Protein AF-0000000072292679 (afdb_homodimer)

Organism: Botryotinia fuckeliana (strain B05.10) (NCBI:txid332648)

Sequence (326 aa):
MFIDWVIYIAPICIMIVMFLGGWEASQLYGHSKQLRQMRARVLNEILETPPEERLNRMLDLCFFVVADKKDTLEILEVEVLPEVYAHLEMRLRQIELEGRRFENILTVDSQMGYEEQVKRVWKLIEEFRKRERGERELEKETSKDISESRKEGAENSDLEKGIMFIDWVIYIAPICIMIVMFLGGWEASQLYGHSKQLRQMRARVLNEILETPPEERLNRMLDLCFFVVADKKDTLEILEVEVLPEVYAHLEMRLRQIELEGRRFENILTVDSQMGYEEQVKRVWKLIEEFRKRERGERELEKETSKDISESRKEGAENSDLEKGI

Solvent-accessible surface area (backbone atoms only — not comparable to full-atom values): 17467 Å² total; per-residue (Å²): 109,70,63,57,48,47,63,57,46,46,56,52,50,48,30,48,49,26,14,50,45,21,22,51,50,32,50,66,57,52,44,49,55,52,42,51,37,42,50,25,44,54,52,31,59,34,56,71,36,59,78,90,45,23,65,59,48,52,50,57,57,44,52,61,32,58,38,42,55,67,77,36,36,65,52,42,50,76,85,43,44,63,61,43,45,54,50,49,52,54,48,49,56,51,25,67,73,70,70,58,75,87,78,68,84,80,67,66,82,66,95,61,56,67,72,59,28,51,52,48,38,50,50,50,47,52,52,49,50,52,50,51,52,49,51,49,50,48,49,50,51,50,51,49,50,50,52,50,48,50,52,50,49,52,55,50,52,56,53,56,68,74,100,109,70,64,58,48,48,62,59,46,47,57,52,50,48,30,49,49,26,16,50,46,21,23,50,50,31,51,66,56,53,43,49,56,51,43,52,38,42,49,27,45,54,52,32,61,34,56,72,36,57,78,91,45,24,65,59,48,50,49,54,56,43,52,60,32,58,40,43,55,68,79,37,36,64,53,42,51,75,87,42,44,63,61,43,44,54,50,48,52,55,48,49,56,52,26,66,73,70,69,58,74,88,80,67,84,80,68,66,82,66,94,59,56,68,71,57,27,51,52,46,40,50,50,49,46,50,52,50,49,51,50,50,51,49,50,50,49,48,48,50,50,48,52,48,50,50,54,51,47,50,51,50,49,52,55,50,51,54,54,52,69,74,98

Radius of gyration: 30.97 Å; Cα contacts (8 Å, |Δi|>4): 224; chains: 2; bounding box: 103×50×117 Å

Nearest PDB structures (foldseek):
  7zic-assembly2_B  TM=3.703E-01  e=7.836E+00  Mycobacterium tuberculosis H37Rv
  7r1i-assembly2_B  TM=2.956E-01  e=9.378E+00  Mycobacterium tuberculosis H37Rv

pLDDT: mean 83.84, std 11.77, range [42.97, 97.62]

Foldseek 3Di:
DVVVCCVVVVVVVVVVVVVVVVVVVCCVPVVVVVVVVLVVVLVCQLVVDPPVCSVLLNLLQCLQQQLADPVSVPVDDPVCVVVSLVSVVVVVVVCVVVVHARDDPSPDDGPDDRVSSSVSSVVVSVVVVVVVVVVVVVVVVVVVVVVVVVVVVVVVVVVVVVD/DVVVCCVVVVVVVVVVVVVVVVVVVCCVPVVVVVVVVLVVVLVCQLVVDDPVCSVLLNLLQCLQQQLADPVSVPVDDPVCVVVSLVSVVVVVVVCVVVVHARDDPSPDDGPDDRVSSSVSSVVVSVVVVVVVVVVVVVVVVVVVVVVVVVVVVVVVVVVVVVD

Structure (mmCIF, N/CA/C/O backbone):
data_AF-0000000072292679-model_v1
#
loop_
_entity.id
_entity.type
_entity.pdbx_description
1 polymer 'Uncharacterized protein'
#
loop_
_atom_site.group_PDB
_atom_site.id
_atom_site.type_symbol
_atom_site.label_atom_id
_atom_site.label_alt_id
_atom_site.label_comp_id
_atom_site.label_asym_id
_atom_site.label_entity_id
_atom_site.label_seq_id
_atom_site.pdbx_PDB_ins_code
_atom_site.Cartn_x
_atom_site.Cartn_y
_atom_site.Cartn_z
_atom_site.occupancy
_atom_site.B_iso_or_equiv
_atom_site.auth_seq_id
_atom_site.auth_comp_id
_atom_site.auth_asym_id
_atom_site.auth_atom_id
_atom_site.pdbx_PDB_model_num
ATOM 1 N N . MET A 1 1 ? -57.062 -6.766 -0.547 1 51.03 1 MET A N 1
ATOM 2 C CA . MET A 1 1 ? -55.969 -7.66 -0.893 1 51.03 1 MET A CA 1
ATOM 3 C C . MET A 1 1 ? -54.719 -6.867 -1.223 1 51.03 1 MET A C 1
ATOM 5 O O . MET A 1 1 ? -53.625 -7.168 -0.711 1 51.03 1 MET A O 1
ATOM 9 N N . PHE A 1 2 ? -54.875 -5.984 -2.117 1 59.81 2 PHE A N 1
ATOM 10 C CA . PHE A 1 2 ? -53.75 -5.156 -2.547 1 59.81 2 PHE A CA 1
ATOM 11 C C . PHE A 1 2 ? -53.25 -4.285 -1.4 1 59.81 2 PHE A C 1
ATOM 13 O O . PHE A 1 2 ? -52.031 -4.113 -1.22 1 59.81 2 PHE A O 1
ATOM 20 N N . ILE A 1 3 ? -54.125 -3.842 -0.661 1 67.12 3 ILE A N 1
ATOM 21 C CA . ILE A 1 3 ? -53.781 -2.947 0.439 1 67.12 3 ILE A CA 1
ATOM 22 C C . ILE A 1 3 ? -53 -3.711 1.497 1 67.12 3 ILE A C 1
ATOM 24 O O . ILE A 1 3 ? -52.031 -3.176 2.078 1 67.12 3 ILE A O 1
ATOM 28 N N . ASP A 1 4 ? -53.375 -4.887 1.733 1 62.62 4 ASP A N 1
ATOM 29 C CA . ASP A 1 4 ? -52.656 -5.699 2.709 1 62.62 4 ASP A CA 1
ATOM 30 C C . ASP A 1 4 ? -51.219 -5.969 2.25 1 62.62 4 ASP A C 1
ATOM 32 O O . ASP A 1 4 ? -50.281 -5.949 3.059 1 62.62 4 ASP A O 1
ATOM 36 N N . TRP A 1 5 ? -51.156 -6.164 0.952 1 59.81 5 TRP A N 1
ATOM 37 C CA . TRP A 1 5 ? -49.812 -6.402 0.448 1 59.81 5 TRP A CA 1
ATOM 38 C C . TRP A 1 5 ? -48.938 -5.172 0.638 1 59.81 5 TRP A C 1
ATOM 40 O O . TRP A 1 5 ? -47.75 -5.285 1.019 1 59.81 5 TRP A O 1
ATOM 50 N N . VAL A 1 6 ? -49.531 -4.023 0.425 1 63.44 6 VAL A N 1
ATOM 51 C CA . VAL A 1 6 ? -48.781 -2.775 0.537 1 63.44 6 VAL A CA 1
ATOM 52 C C . VAL A 1 6 ? -48.375 -2.551 1.988 1 63.44 6 VAL A C 1
ATOM 54 O O . VAL A 1 6 ? -47.25 -2.082 2.256 1 63.44 6 VAL A O 1
ATOM 57 N N . ILE A 1 7 ? -49.156 -2.99 2.922 1 66.38 7 ILE A N 1
ATOM 58 C CA . ILE A 1 7 ? -48.906 -2.775 4.34 1 66.38 7 ILE A CA 1
ATOM 59 C C . ILE A 1 7 ? -47.719 -3.637 4.777 1 66.38 7 ILE A C 1
ATOM 61 O O . ILE A 1 7 ? -46.906 -3.205 5.586 1 66.38 7 ILE A O 1
ATOM 65 N N . TYR A 1 8 ? -47.719 -4.844 4.188 1 64.38 8 TYR A N 1
ATOM 66 C CA . TYR A 1 8 ? -46.625 -5.727 4.566 1 64.38 8 TYR A CA 1
ATOM 67 C C . TYR A 1 8 ? -45.344 -5.406 3.775 1 64.38 8 TYR A C 1
ATOM 69 O O . TYR A 1 8 ? -44.25 -5.461 4.312 1 64.38 8 TYR A O 1
ATOM 77 N N . ILE A 1 9 ? -45.562 -5.016 2.496 1 71 9 ILE A N 1
ATOM 78 C CA . ILE A 1 9 ? -44.406 -4.863 1.604 1 71 9 ILE A CA 1
ATOM 79 C C . ILE A 1 9 ? -43.75 -3.521 1.856 1 71 9 ILE A C 1
ATOM 81 O O . ILE A 1 9 ? -42.531 -3.406 1.751 1 71 9 ILE A O 1
ATOM 85 N N . ALA A 1 10 ? -44.562 -2.586 2.293 1 73.12 10 ALA A N 1
ATOM 86 C CA . ALA A 1 10 ? -44 -1.238 2.455 1 73.12 10 ALA A CA 1
ATOM 87 C C . ALA A 1 10 ? -42.969 -1.195 3.566 1 73.12 10 ALA A C 1
ATOM 89 O O . ALA A 1 10 ? -41.875 -0.679 3.371 1 73.12 10 ALA A O 1
ATOM 90 N N . PRO A 1 11 ? -43.312 -1.798 4.723 1 75.88 11 PRO A N 1
ATOM 91 C CA . PRO A 1 11 ? -42.281 -1.764 5.77 1 75.88 11 PRO A CA 1
ATOM 92 C C . PRO A 1 11 ? -41.031 -2.545 5.387 1 75.88 11 PRO A C 1
ATOM 94 O O . PRO A 1 11 ? -39.906 -2.131 5.719 1 75.88 11 PRO A O 1
ATOM 97 N N . ILE A 1 12 ? -41.219 -3.67 4.691 1 74.94 12 ILE A N 1
ATOM 98 C CA . ILE A 1 12 ? -40.094 -4.473 4.277 1 74.94 12 ILE A CA 1
ATOM 99 C C . ILE A 1 12 ? -39.219 -3.68 3.283 1 74.94 12 ILE A C 1
ATOM 101 O O . ILE A 1 12 ? -38 -3.693 3.363 1 74.94 12 ILE A O 1
ATOM 105 N N . CYS A 1 13 ? -39.906 -2.963 2.332 1 75.75 13 CYS A N 1
ATOM 106 C CA . CYS A 1 13 ? -39.188 -2.143 1.358 1 75.75 13 CYS A CA 1
ATOM 107 C C . CYS A 1 13 ? -38.438 -1.023 2.049 1 75.75 13 CYS A C 1
ATOM 109 O O . CYS A 1 13 ? -37.281 -0.739 1.689 1 75.75 13 CYS A O 1
ATOM 111 N N . ILE A 1 14 ? -39.031 -0.444 3.035 1 77.75 14 ILE A N 1
ATOM 112 C CA . ILE A 1 14 ? -38.375 0.626 3.768 1 77.75 14 ILE A CA 1
ATOM 113 C C . ILE A 1 14 ? -37.156 0.063 4.52 1 77.75 14 ILE A C 1
ATOM 115 O O . ILE A 1 14 ? -36.094 0.688 4.559 1 77.75 14 ILE A O 1
ATOM 119 N N . MET A 1 15 ? -37.406 -1.161 5.094 1 78.62 15 MET A N 1
ATOM 120 C CA . MET A 1 15 ? -36.281 -1.799 5.805 1 78.62 15 MET A CA 1
ATOM 121 C C . MET A 1 15 ? -35.125 -2.098 4.855 1 78.62 15 MET A C 1
ATOM 123 O O . MET A 1 15 ? -33.969 -1.88 5.199 1 78.62 15 MET A O 1
ATOM 127 N N . ILE A 1 16 ? -35.469 -2.5 3.701 1 80.31 16 ILE A N 1
ATOM 128 C CA . ILE A 1 16 ? -34.438 -2.824 2.715 1 80.31 16 ILE A CA 1
ATOM 129 C C . ILE A 1 16 ? -33.719 -1.547 2.262 1 80.31 16 ILE A C 1
ATOM 131 O O . ILE A 1 16 ? -32.5 -1.51 2.154 1 80.31 16 ILE A O 1
ATOM 135 N N . VAL A 1 17 ? -34.531 -0.509 2.072 1 77.75 17 VAL A N 1
ATOM 136 C CA . VAL A 1 17 ? -33.969 0.772 1.654 1 77.75 17 VAL A CA 1
ATOM 137 C C . VAL A 1 17 ? -33.031 1.312 2.74 1 77.75 17 VAL A C 1
ATOM 139 O O . VAL A 1 17 ? -31.953 1.827 2.443 1 77.75 17 VAL A O 1
ATOM 142 N N . MET A 1 18 ? -33.469 1.181 3.953 1 81.88 18 MET A N 1
ATOM 143 C CA . MET A 1 18 ? -32.625 1.666 5.051 1 81.88 18 MET A CA 1
ATOM 144 C C . MET A 1 18 ? -31.375 0.828 5.184 1 81.88 18 MET A C 1
ATOM 146 O O . MET A 1 18 ? -30.281 1.364 5.434 1 81.88 18 MET A O 1
ATOM 150 N N . PHE A 1 19 ? -31.5 -0.458 5.039 1 80 19 PHE A N 1
ATOM 151 C CA . PHE A 1 19 ? -30.344 -1.334 5.078 1 80 19 PHE A CA 1
ATOM 152 C C . PHE A 1 19 ? -29.359 -0.978 3.967 1 80 19 PHE A C 1
ATOM 154 O O . PHE A 1 19 ? -28.156 -0.83 4.215 1 80 19 PHE A O 1
ATOM 161 N N . LEU A 1 20 ? -29.922 -0.815 2.805 1 80.38 20 LEU A N 1
ATOM 162 C CA . LEU A 1 20 ? -29.078 -0.468 1.661 1 80.38 20 LEU A CA 1
ATOM 163 C C . LEU A 1 20 ? -28.5 0.938 1.812 1 80.38 20 LEU A C 1
ATOM 165 O O . LEU A 1 20 ? -27.375 1.204 1.391 1 80.38 20 LEU A O 1
ATOM 169 N N . GLY A 1 21 ? -29.266 1.755 2.346 1 76.94 21 GLY A N 1
ATOM 170 C CA . GLY A 1 21 ? -28.781 3.086 2.648 1 76.94 21 GLY A CA 1
ATOM 171 C C . GLY A 1 21 ? -27.594 3.08 3.602 1 76.94 21 GLY A C 1
ATOM 172 O O . GLY A 1 21 ? -26.609 3.779 3.377 1 76.94 21 GLY A O 1
ATOM 173 N N . GLY A 1 22 ? -27.719 2.328 4.691 1 71.38 22 GLY A N 1
ATOM 174 C CA . GLY A 1 22 ? -26.594 2.174 5.605 1 71.38 22 GLY A CA 1
ATOM 175 C C . GLY A 1 22 ? -25.375 1.57 4.945 1 71.38 22 GLY A C 1
ATOM 176 O O . GLY A 1 22 ? -24.25 2.012 5.195 1 71.38 22 GLY A O 1
ATOM 177 N N . TRP A 1 23 ? -25.594 0.647 4.133 1 70.25 23 TRP A N 1
ATOM 178 C CA . TRP A 1 23 ? -24.531 -0.003 3.369 1 70.25 23 TRP A CA 1
ATOM 179 C C . TRP A 1 23 ? -23.812 1 2.469 1 70.25 23 TRP A C 1
ATOM 181 O O . TRP A 1 23 ? -22.594 1.077 2.473 1 70.25 23 TRP A O 1
ATOM 191 N N . GLU A 1 24 ? -24.609 1.723 1.786 1 70.88 24 GLU A N 1
ATOM 192 C CA . GLU A 1 24 ? -24.047 2.723 0.88 1 70.88 24 GLU A CA 1
ATOM 193 C C . GLU A 1 24 ? -23.312 3.814 1.651 1 70.88 24 GLU A C 1
ATOM 195 O O . GLU A 1 24 ? -22.234 4.25 1.243 1 70.88 24 GLU A O 1
ATOM 200 N N . ALA A 1 25 ? -23.906 4.234 2.658 1 69.88 25 ALA A N 1
ATOM 201 C CA . ALA A 1 25 ? -23.281 5.273 3.471 1 69.88 25 ALA A CA 1
ATOM 202 C C . ALA A 1 25 ? -21.938 4.805 4.02 1 69.88 25 ALA A C 1
ATOM 204 O O . ALA A 1 25 ? -20.969 5.574 4.062 1 69.88 25 ALA A O 1
ATOM 205 N N . SER A 1 26 ? -21.906 3.51 4.41 1 65.88 26 SER A N 1
ATOM 206 C CA . SER A 1 26 ? -20.672 2.941 4.934 1 65.88 26 SER A CA 1
ATOM 207 C C . SER A 1 26 ? -19.594 2.877 3.855 1 65.88 26 SER A C 1
ATOM 209 O O . SER A 1 26 ? -18.422 3.117 4.133 1 65.88 26 SER A O 1
ATOM 211 N N . GLN A 1 27 ? -20.031 2.57 2.758 1 63.06 27 GLN A N 1
ATOM 212 C CA . GLN A 1 27 ? -19.094 2.496 1.642 1 63.06 27 GLN A CA 1
ATOM 213 C C . GLN A 1 27 ? -18.484 3.863 1.343 1 63.06 27 GLN A C 1
ATOM 215 O O . GLN A 1 27 ? -17.281 3.973 1.092 1 63.06 27 GLN A O 1
ATOM 220 N N . LEU A 1 28 ? -19.312 4.828 1.336 1 60.81 28 LEU A N 1
ATOM 221 C CA . LEU A 1 28 ? -18.875 6.176 0.973 1 60.81 28 LEU A CA 1
ATOM 222 C C . LEU A 1 28 ? -17.953 6.754 2.031 1 60.81 28 LEU A C 1
ATOM 224 O O . LEU A 1 28 ? -16.953 7.406 1.7 1 60.81 28 LEU A O 1
ATOM 228 N N . TYR A 1 29 ? -18.266 6.582 3.252 1 60.62 29 TYR A N 1
ATOM 229 C CA . TYR A 1 29 ? -17.484 7.246 4.281 1 60.62 29 TYR A CA 1
ATOM 230 C C . TYR A 1 29 ? -16.359 6.336 4.777 1 60.62 29 TYR A C 1
ATOM 232 O O . TYR A 1 29 ? -15.242 6.797 5.031 1 60.62 29 TYR A O 1
ATOM 240 N N . GLY A 1 30 ? -16.625 5.16 5.086 1 60.41 30 GLY A N 1
ATOM 241 C CA . GLY A 1 30 ? -15.719 4.219 5.715 1 60.41 30 GLY A CA 1
ATOM 242 C C . GLY A 1 30 ? -14.664 3.684 4.762 1 60.41 30 GLY A C 1
ATOM 243 O O . GLY A 1 30 ? -13.531 3.432 5.168 1 60.41 30 GLY A O 1
ATOM 244 N N . HIS A 1 31 ? -14.977 3.816 3.521 1 70.88 31 HIS A N 1
ATOM 245 C CA . HIS A 1 31 ? -14.125 3.15 2.541 1 70.88 31 HIS A CA 1
ATOM 246 C C . HIS A 1 31 ? -12.883 3.984 2.232 1 70.88 31 HIS A C 1
ATOM 248 O O . HIS A 1 31 ? -11.773 3.459 2.209 1 70.88 31 HIS A O 1
ATOM 254 N N . SER A 1 32 ? -13.117 5.281 2.359 1 76.75 32 SER A N 1
ATOM 255 C CA . SER A 1 32 ? -11.992 6.125 1.964 1 76.75 32 SER A CA 1
ATOM 256 C C . SER A 1 32 ? -10.93 6.184 3.061 1 76.75 32 SER A C 1
ATOM 258 O O . SER A 1 32 ? -9.734 6.129 2.775 1 76.75 32 SER A O 1
ATOM 260 N N . LYS A 1 33 ? -11.391 6.219 4.309 1 81.69 33 LYS A N 1
ATOM 261 C CA . LYS A 1 33 ? -10.453 6.27 5.43 1 81.69 33 LYS A CA 1
ATOM 262 C C . LYS A 1 33 ? -9.633 4.988 5.52 1 81.69 33 LYS A C 1
ATOM 264 O O . LYS A 1 33 ? -8.414 5.039 5.68 1 81.69 33 LYS A O 1
ATOM 269 N N . GLN A 1 34 ? -10.289 3.951 5.43 1 83.44 34 GLN A N 1
ATOM 270 C CA . GLN A 1 34 ? -9.617 2.662 5.551 1 83.44 34 GLN A CA 1
ATOM 271 C C . GLN A 1 34 ? -8.625 2.453 4.406 1 83.44 34 GLN A C 1
ATOM 273 O O . GLN A 1 34 ? -7.559 1.867 4.602 1 83.44 34 GLN A O 1
ATOM 278 N N . LEU A 1 35 ? -8.984 2.932 3.285 1 87.81 35 LEU A N 1
ATOM 279 C CA . LEU A 1 35 ? -8.102 2.818 2.131 1 87.81 35 LEU A CA 1
ATOM 280 C C . LEU A 1 35 ? -6.848 3.666 2.322 1 87.81 35 LEU A C 1
ATOM 282 O O . LEU A 1 35 ? -5.738 3.219 2.025 1 87.81 35 LEU A O 1
ATOM 286 N N . ARG A 1 36 ? -7.035 4.793 2.9 1 89.06 36 ARG A N 1
ATOM 287 C CA . ARG A 1 36 ? -5.902 5.668 3.189 1 89.06 36 ARG A CA 1
ATOM 288 C C . ARG A 1 36 ? -4.988 5.047 4.242 1 89.06 36 ARG A C 1
ATOM 290 O O . ARG A 1 36 ? -3.764 5.109 4.117 1 89.06 36 ARG A O 1
ATOM 297 N N . GLN A 1 37 ? -5.566 4.48 5.121 1 89.69 37 GLN A N 1
ATOM 298 C CA . GLN A 1 37 ? -4.789 3.871 6.195 1 89.69 37 GLN A CA 1
ATOM 299 C C . GLN A 1 37 ? -4.055 2.629 5.703 1 89.69 37 GLN A C 1
ATOM 301 O O . GLN A 1 37 ? -2.936 2.348 6.141 1 89.69 37 GLN A O 1
ATOM 306 N N . MET A 1 38 ? -4.734 1.922 4.84 1 91.5 38 MET A N 1
ATOM 307 C CA . MET A 1 38 ? -4.066 0.748 4.281 1 91.5 38 MET A CA 1
ATOM 308 C C . MET A 1 38 ? -2.85 1.153 3.459 1 91.5 38 MET A C 1
ATOM 310 O O . MET A 1 38 ? -1.799 0.515 3.543 1 91.5 38 MET A O 1
ATOM 314 N N . ARG A 1 39 ? -2.98 2.16 2.703 1 93 39 ARG A N 1
ATOM 315 C CA . ARG A 1 39 ? -1.834 2.689 1.972 1 93 39 ARG A CA 1
ATOM 316 C C . ARG A 1 39 ? -0.688 3.023 2.92 1 93 39 ARG A C 1
ATOM 318 O O . ARG A 1 39 ? 0.462 2.658 2.666 1 93 39 ARG A O 1
ATOM 325 N N . ALA A 1 40 ? -1.045 3.715 3.941 1 94.44 40 ALA A N 1
ATOM 326 C CA . ALA A 1 40 ? -0.043 4.109 4.926 1 94.44 40 ALA A CA 1
ATOM 327 C C . ALA A 1 40 ? 0.594 2.887 5.582 1 94.44 40 ALA A C 1
ATOM 329 O O . ALA A 1 40 ? 1.806 2.857 5.809 1 94.44 40 ALA A O 1
ATOM 330 N N . ARG A 1 41 ? -0.18 1.924 5.859 1 94.06 41 ARG A N 1
ATOM 331 C CA . ARG A 1 41 ? 0.316 0.715 6.508 1 94.06 41 ARG A CA 1
ATOM 332 C C . ARG A 1 41 ? 1.294 -0.029 5.605 1 94.06 41 ARG A C 1
ATOM 334 O O . ARG A 1 41 ? 2.326 -0.517 6.07 1 94.06 41 ARG A O 1
ATOM 341 N N . VAL A 1 42 ? 0.929 -0.139 4.375 1 95.5 42 VAL A N 1
ATOM 342 C CA . VAL A 1 42 ? 1.792 -0.842 3.432 1 95.5 42 VAL A CA 1
ATOM 343 C C . VAL A 1 42 ? 3.131 -0.117 3.318 1 95.5 42 VAL A C 1
ATOM 345 O O . VAL A 1 42 ? 4.191 -0.744 3.389 1 95.5 42 VAL A O 1
ATOM 348 N N . LEU A 1 43 ? 3.057 1.156 3.182 1 96.62 43 LEU A N 1
ATOM 349 C CA . LEU A 1 43 ? 4.27 1.955 3.041 1 96.62 43 LEU A CA 1
ATOM 350 C C . LEU A 1 43 ? 5.109 1.894 4.312 1 96.62 43 LEU A C 1
ATOM 352 O O . LEU A 1 43 ? 6.336 1.758 4.246 1 96.62 43 LEU A O 1
ATOM 356 N N . ASN A 1 44 ? 4.465 1.941 5.398 1 96.69 44 ASN A N 1
ATOM 357 C CA . ASN A 1 44 ? 5.176 1.855 6.672 1 96.69 44 ASN A CA 1
ATOM 358 C C . ASN A 1 44 ? 5.895 0.518 6.824 1 96.69 44 ASN A C 1
ATOM 360 O O . ASN A 1 44 ? 7.027 0.469 7.305 1 96.69 44 ASN A O 1
ATOM 364 N N . GLU A 1 45 ? 5.188 -0.507 6.492 1 95.06 45 GLU A N 1
ATOM 365 C CA . GLU A 1 45 ? 5.758 -1.848 6.59 1 95.06 45 GLU A CA 1
ATOM 366 C C . GLU A 1 45 ? 7.047 -1.96 5.777 1 95.06 45 GLU A C 1
ATOM 368 O O . GLU A 1 45 ? 8.016 -2.566 6.23 1 95.06 45 GLU A O 1
ATOM 373 N N . ILE A 1 46 ? 7.082 -1.396 4.656 1 96.12 46 ILE A N 1
ATOM 374 C CA . ILE A 1 46 ? 8.258 -1.447 3.787 1 96.12 46 ILE A CA 1
ATOM 375 C C . ILE A 1 46 ? 9.352 -0.546 4.348 1 96.12 46 ILE A C 1
ATOM 377 O O . ILE A 1 46 ? 10.516 -0.947 4.422 1 96.12 46 ILE A O 1
ATOM 381 N N . LEU A 1 47 ? 8.977 0.565 4.84 1 96.12 47 LEU A N 1
ATOM 382 C CA . LEU A 1 47 ? 9.953 1.57 5.258 1 96.12 47 LEU A CA 1
ATOM 383 C C . LEU A 1 47 ? 10.57 1.203 6.602 1 96.12 47 LEU A C 1
ATOM 385 O O . LEU A 1 47 ? 11.641 1.698 6.949 1 96.12 47 LEU A O 1
ATOM 389 N N . GLU A 1 48 ? 9.883 0.398 7.359 1 95.06 48 GLU A N 1
ATOM 390 C CA . GLU A 1 48 ? 10.43 -0.07 8.633 1 95.06 48 GLU A CA 1
ATOM 391 C C . GLU A 1 48 ? 11.539 -1.09 8.414 1 95.06 48 GLU A C 1
ATOM 393 O O . GLU A 1 48 ? 12.32 -1.373 9.328 1 95.06 48 GLU A O 1
ATOM 398 N N . THR A 1 49 ? 11.539 -1.612 7.273 1 94.12 49 THR A N 1
ATOM 399 C CA . THR A 1 49 ? 12.578 -2.559 6.902 1 94.12 49 THR A CA 1
ATOM 400 C C . THR A 1 49 ? 13.859 -1.826 6.504 1 94.12 49 THR A C 1
ATOM 402 O O . THR A 1 49 ? 13.805 -0.759 5.891 1 94.12 49 THR A O 1
ATOM 405 N N . PRO A 1 50 ? 14.969 -2.396 6.91 1 93.5 50 PRO A N 1
ATOM 406 C CA . PRO A 1 50 ? 16.219 -1.766 6.465 1 93.5 50 PRO A CA 1
ATOM 407 C C . PRO A 1 50 ? 16.25 -1.53 4.957 1 93.5 50 PRO A C 1
ATOM 409 O O . PRO A 1 50 ? 15.75 -2.354 4.188 1 93.5 50 PRO A O 1
ATOM 412 N N . PRO A 1 51 ? 16.875 -0.512 4.523 1 90.81 51 PRO A N 1
ATOM 413 C CA . PRO A 1 51 ? 16.859 -0.104 3.117 1 90.81 51 PRO A CA 1
ATOM 414 C C . PRO A 1 51 ? 17.312 -1.211 2.174 1 90.81 51 PRO A C 1
ATOM 416 O O . PRO A 1 51 ? 16.781 -1.358 1.076 1 90.81 51 PRO A O 1
ATOM 419 N N . GLU A 1 52 ? 18.266 -2.01 2.574 1 91.5 52 GLU A N 1
ATOM 420 C CA . GLU A 1 52 ? 18.828 -3.043 1.71 1 91.5 52 GLU A CA 1
ATOM 421 C C . GLU A 1 52 ? 17.844 -4.188 1.504 1 91.5 52 GLU A C 1
ATOM 423 O O . GLU A 1 52 ? 17.953 -4.938 0.532 1 91.5 52 GLU A O 1
ATOM 428 N N . GLU A 1 53 ? 16.875 -4.25 2.32 1 94.25 53 GLU A N 1
ATOM 429 C CA . GLU A 1 53 ? 15.953 -5.383 2.277 1 94.25 53 GLU A CA 1
ATOM 430 C C . GLU A 1 53 ? 14.555 -4.941 1.862 1 94.25 53 GLU A C 1
ATOM 432 O O . GLU A 1 53 ? 13.648 -5.766 1.754 1 94.25 53 GLU A O 1
ATOM 437 N N . ARG A 1 54 ? 14.391 -3.648 1.606 1 94.25 54 ARG A N 1
ATOM 438 C CA . ARG A 1 54 ? 13.062 -3.09 1.366 1 94.25 54 ARG A CA 1
ATOM 439 C C . ARG A 1 54 ? 12.438 -3.684 0.108 1 94.25 54 ARG A C 1
ATOM 441 O O . ARG A 1 54 ? 11.25 -4.004 0.092 1 94.25 54 ARG A O 1
ATOM 448 N N . LEU A 1 55 ? 13.242 -3.84 -0.87 1 93.62 55 LEU A N 1
ATOM 449 C CA . LEU A 1 55 ? 12.703 -4.395 -2.109 1 93.62 55 LEU A CA 1
ATOM 450 C C . LEU A 1 55 ? 12.258 -5.84 -1.91 1 93.62 55 LEU A C 1
ATOM 452 O O . LEU A 1 55 ? 11.203 -6.238 -2.4 1 93.62 55 LEU A O 1
ATOM 456 N N . ASN A 1 56 ? 13.078 -6.547 -1.204 1 93.69 56 ASN A N 1
ATOM 457 C CA . ASN A 1 56 ? 12.711 -7.926 -0.895 1 93.69 56 ASN A CA 1
ATOM 458 C C . ASN A 1 56 ? 11.43 -7.992 -0.077 1 93.69 56 ASN A C 1
ATOM 460 O O . ASN A 1 56 ? 10.57 -8.844 -0.329 1 93.69 56 ASN A O 1
ATOM 464 N N . ARG A 1 57 ? 11.344 -7.125 0.833 1 94.81 57 ARG A N 1
ATOM 465 C CA . ARG A 1 57 ? 10.156 -7.102 1.677 1 94.81 57 ARG A CA 1
ATOM 466 C C . ARG A 1 57 ? 8.914 -6.762 0.862 1 94.81 57 ARG A C 1
ATOM 468 O O . ARG A 1 57 ? 7.848 -7.348 1.071 1 94.81 57 ARG A O 1
ATOM 475 N N . MET A 1 58 ? 9.031 -5.832 0.002 1 95.38 58 MET A N 1
ATOM 476 C CA . MET A 1 58 ? 7.941 -5.449 -0.89 1 95.38 58 MET A CA 1
ATOM 477 C C . MET A 1 58 ? 7.461 -6.645 -1.708 1 95.38 58 MET A C 1
ATOM 479 O O . MET A 1 58 ? 6.258 -6.891 -1.81 1 95.38 58 MET A O 1
ATOM 483 N N . LEU A 1 59 ? 8.383 -7.355 -2.221 1 96.5 59 LEU A N 1
ATOM 484 C CA . LEU A 1 59 ? 8.055 -8.516 -3.037 1 96.5 59 LEU A CA 1
ATOM 485 C C . LEU A 1 59 ? 7.453 -9.633 -2.182 1 96.5 59 LEU A C 1
ATOM 487 O O . LEU A 1 59 ? 6.551 -10.344 -2.625 1 96.5 59 LEU A O 1
ATOM 491 N N . ASP A 1 60 ? 7.953 -9.75 -0.945 1 96.19 60 ASP A N 1
ATOM 492 C CA . ASP A 1 60 ? 7.359 -10.703 -0.012 1 96.19 60 ASP A CA 1
ATOM 493 C C . ASP A 1 60 ? 5.879 -10.414 0.205 1 96.19 60 ASP A C 1
ATOM 495 O O . ASP A 1 60 ? 5.066 -11.336 0.304 1 96.19 60 ASP A O 1
ATOM 499 N N . LEU A 1 61 ? 5.57 -9.164 0.275 1 95.56 61 LEU A N 1
ATOM 500 C CA . LEU A 1 61 ? 4.195 -8.75 0.54 1 95.56 61 LEU A CA 1
ATOM 501 C C . LEU A 1 61 ? 3.285 -9.117 -0.626 1 95.56 61 LEU A C 1
ATOM 503 O O . LEU A 1 61 ? 2.074 -9.258 -0.452 1 95.56 61 LEU A O 1
ATOM 507 N N . CYS A 1 62 ? 3.832 -9.289 -1.756 1 96.69 62 CYS A N 1
ATOM 508 C CA . CYS A 1 62 ? 3.045 -9.656 -2.928 1 96.69 62 CYS A CA 1
ATOM 509 C C . CYS A 1 62 ? 2.523 -11.078 -2.809 1 96.69 62 CYS A C 1
ATOM 511 O O . CYS A 1 62 ? 1.622 -11.484 -3.549 1 96.69 62 CYS A O 1
ATOM 513 N N . PHE A 1 63 ? 3.135 -11.875 -1.894 1 96.5 63 PHE A N 1
ATOM 514 C CA . PHE A 1 63 ? 2.648 -13.227 -1.644 1 96.5 63 PHE A CA 1
ATOM 515 C C . PHE A 1 63 ? 1.146 -13.227 -1.39 1 96.5 63 PHE A C 1
ATOM 517 O O . PHE A 1 63 ? 0.412 -14.031 -1.96 1 96.5 63 PHE A O 1
ATOM 524 N N . PHE A 1 64 ? 0.694 -12.281 -0.657 1 93.81 64 PHE A N 1
ATOM 525 C CA . PHE A 1 64 ? -0.7 -12.242 -0.231 1 93.81 64 PHE A CA 1
ATOM 526 C C . PHE A 1 64 ? -1.595 -11.719 -1.35 1 93.81 64 PHE A C 1
ATOM 528 O O . PHE A 1 64 ? -2.801 -11.984 -1.359 1 93.81 64 PHE A O 1
ATOM 535 N N . VAL A 1 65 ? -1.049 -11.016 -2.213 1 94.25 65 VAL A N 1
ATOM 536 C CA . VAL A 1 65 ? -1.797 -10.539 -3.373 1 94.25 65 VA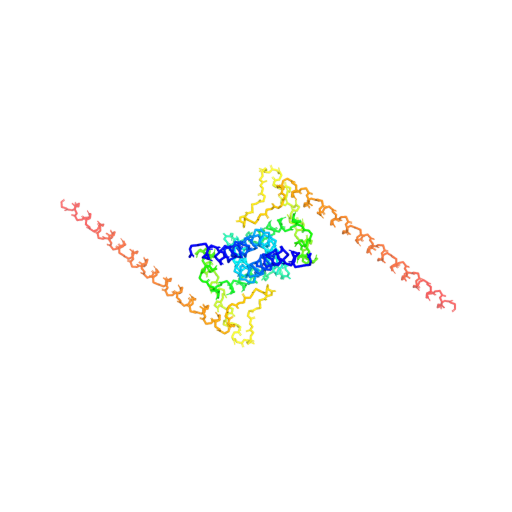L A CA 1
ATOM 537 C C . VAL A 1 65 ? -1.984 -11.68 -4.367 1 94.25 65 VAL A C 1
ATOM 539 O O . VAL A 1 65 ? -3.092 -11.906 -4.863 1 94.25 65 VAL A O 1
ATOM 542 N N . VAL A 1 66 ? -0.913 -12.383 -4.543 1 95.06 66 VAL A N 1
ATOM 543 C CA . VAL A 1 66 ? -0.924 -13.484 -5.504 1 95.06 66 VAL A CA 1
ATOM 544 C C . VAL A 1 66 ? -1.792 -14.625 -4.977 1 95.06 66 VAL A C 1
ATOM 546 O O . VAL A 1 66 ? -2.477 -15.305 -5.746 1 95.06 66 VAL A O 1
ATOM 549 N N . ALA A 1 67 ? -1.781 -14.773 -3.662 1 93.94 67 ALA A N 1
ATOM 550 C CA . ALA A 1 67 ? -2.525 -15.859 -3.025 1 93.94 67 ALA A CA 1
ATOM 551 C C . ALA A 1 67 ? -4.016 -15.539 -2.967 1 93.94 67 ALA A C 1
ATOM 553 O O . ALA A 1 67 ? -4.84 -16.438 -2.729 1 93.94 67 ALA A O 1
ATOM 554 N N . ASP A 1 68 ? -4.348 -14.281 -3.195 1 90.25 68 ASP A N 1
ATOM 555 C CA . ASP A 1 68 ? -5.727 -13.82 -3.045 1 90.25 68 ASP A CA 1
ATOM 556 C C . ASP A 1 68 ? -6.562 -14.18 -4.273 1 90.25 68 ASP A C 1
ATOM 558 O O . ASP A 1 68 ? -6.113 -14.945 -5.133 1 90.25 68 ASP A O 1
ATOM 562 N N . LYS A 1 69 ? -7.73 -13.695 -4.293 1 85.88 69 LYS A N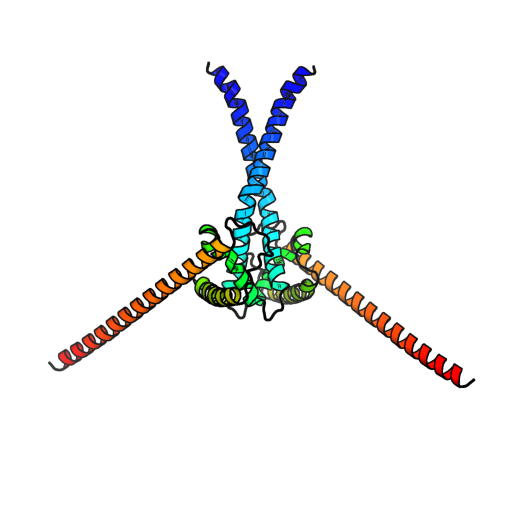 1
ATOM 563 C CA . LYS A 1 69 ? -8.641 -13.953 -5.402 1 85.88 69 LYS A CA 1
ATOM 564 C C . LYS A 1 69 ? -8.125 -13.328 -6.695 1 85.88 69 LYS A C 1
ATOM 566 O O . LYS A 1 69 ? -7.254 -12.453 -6.668 1 85.88 69 LYS A O 1
ATOM 571 N N . LYS A 1 70 ? -8.711 -13.75 -7.727 1 89.38 70 LYS A N 1
ATOM 572 C CA . LYS A 1 70 ? -8.273 -13.352 -9.062 1 89.38 70 LYS A CA 1
ATOM 573 C C . LYS A 1 70 ? -8.406 -11.844 -9.266 1 89.38 70 LYS A C 1
ATOM 575 O O . LYS A 1 70 ? -7.562 -11.227 -9.914 1 89.38 70 LYS A O 1
ATOM 580 N N . ASP A 1 71 ? -9.359 -11.273 -8.688 1 88.31 71 ASP A N 1
ATOM 581 C CA . ASP A 1 71 ? -9.602 -9.844 -8.875 1 88.31 71 ASP A CA 1
ATOM 582 C C . ASP A 1 71 ? -8.516 -9.008 -8.211 1 88.31 71 ASP A C 1
ATOM 584 O O . ASP A 1 71 ? -8.227 -7.891 -8.641 1 88.31 71 ASP A O 1
ATOM 588 N N . THR A 1 72 ? -7.961 -9.555 -7.172 1 91.12 72 THR A N 1
ATOM 589 C CA . THR A 1 72 ? -6.863 -8.875 -6.504 1 91.12 72 THR A CA 1
ATOM 590 C C . THR A 1 72 ? -5.559 -9.062 -7.27 1 91.12 72 THR A C 1
ATOM 592 O O . THR A 1 72 ? -4.789 -8.117 -7.445 1 91.12 72 THR A O 1
ATOM 595 N N . LEU A 1 73 ? -5.348 -10.266 -7.734 1 93.94 73 LEU A N 1
ATOM 596 C CA . LEU A 1 73 ? -4.145 -10.578 -8.5 1 93.94 73 LEU A CA 1
ATOM 597 C C . LEU A 1 73 ? -4.09 -9.75 -9.781 1 93.94 73 LEU A C 1
ATOM 599 O O . LEU A 1 73 ? -3.012 -9.32 -10.195 1 93.94 73 LEU A O 1
ATOM 603 N N . GLU A 1 74 ? -5.188 -9.477 -10.352 1 94.44 74 GLU A N 1
ATOM 604 C CA . GLU A 1 74 ? -5.273 -8.781 -11.633 1 94.44 74 GLU A CA 1
ATOM 605 C C . GLU A 1 74 ? -4.887 -7.312 -11.492 1 94.44 74 GLU A C 1
ATOM 607 O O . GLU A 1 74 ? -4.664 -6.625 -12.492 1 94.44 74 GLU A O 1
ATOM 612 N N . ILE A 1 75 ? -4.785 -6.914 -10.297 1 93.94 75 ILE A N 1
ATOM 613 C CA . ILE A 1 75 ? -4.34 -5.547 -10.055 1 93.94 75 ILE A CA 1
ATOM 614 C C . ILE A 1 75 ? -2.857 -5.414 -10.398 1 93.94 75 ILE A C 1
ATOM 616 O O . ILE A 1 75 ? -2.408 -4.355 -10.844 1 93.94 75 ILE A O 1
ATOM 620 N N . LEU A 1 76 ? -2.113 -6.492 -10.203 1 95.5 76 LEU A N 1
ATOM 621 C CA . LEU A 1 76 ? -0.709 -6.473 -10.602 1 95.5 76 LEU A CA 1
ATOM 622 C C . LEU A 1 76 ? -0.574 -6.516 -12.117 1 95.5 76 LEU A C 1
ATOM 624 O O . LEU A 1 76 ? -1.123 -7.406 -12.773 1 95.5 76 LEU A O 1
ATOM 628 N N . GLU A 1 77 ? 0.081 -5.59 -12.625 1 93.94 77 GLU A N 1
ATOM 629 C CA . GLU A 1 77 ? 0.296 -5.551 -14.07 1 93.94 77 GLU A CA 1
ATOM 630 C C . GLU A 1 77 ? 1.108 -6.754 -14.539 1 93.94 77 GLU A C 1
ATOM 632 O O . GLU A 1 77 ? 1.962 -7.258 -13.805 1 93.94 77 GLU A O 1
ATOM 637 N N . VAL A 1 78 ? 0.934 -7.125 -15.719 1 92.62 78 VAL A N 1
ATOM 638 C CA . VAL A 1 78 ? 1.545 -8.32 -16.297 1 92.62 78 VAL A CA 1
ATOM 639 C C . VAL A 1 78 ? 3.062 -8.156 -16.328 1 92.62 78 VAL A C 1
ATOM 641 O O . VAL A 1 78 ? 3.801 -9.133 -16.156 1 92.62 78 VAL A O 1
ATOM 644 N N . GLU A 1 79 ? 3.547 -6.973 -16.469 1 93.5 79 GLU A N 1
ATOM 645 C CA . GLU A 1 79 ? 4.973 -6.699 -16.625 1 93.5 79 GLU A CA 1
ATOM 646 C C . GLU A 1 79 ? 5.719 -6.91 -15.312 1 93.5 79 GLU A C 1
ATOM 648 O O . GLU A 1 79 ? 6.934 -7.109 -15.305 1 93.5 79 GLU A O 1
ATOM 653 N N . VAL A 1 80 ? 4.992 -6.871 -14.25 1 95.75 80 VAL A N 1
ATOM 654 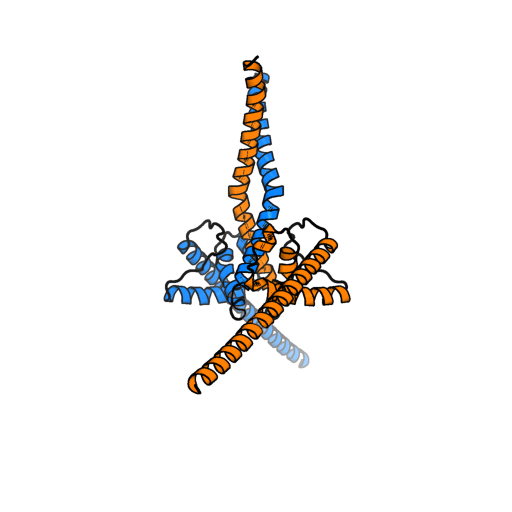C CA . VAL A 1 80 ? 5.637 -6.973 -12.945 1 95.75 80 VAL A CA 1
ATOM 655 C C . VAL A 1 80 ? 5.656 -8.43 -12.492 1 95.75 80 VAL A C 1
ATOM 657 O O . VAL A 1 80 ? 6.441 -8.805 -11.617 1 95.75 80 VAL A O 1
ATOM 660 N N . LEU A 1 81 ? 4.844 -9.258 -13.055 1 95.81 81 LEU A N 1
ATOM 661 C CA . LEU A 1 81 ? 4.582 -10.609 -12.57 1 95.81 81 LEU A CA 1
ATOM 662 C C . LEU A 1 81 ? 5.844 -11.461 -12.656 1 95.81 81 LEU A C 1
ATOM 664 O O . LEU A 1 81 ? 6.133 -12.234 -11.742 1 95.81 81 LEU A O 1
ATOM 668 N N . PRO A 1 82 ? 6.629 -11.312 -13.695 1 95.25 82 PRO A N 1
ATOM 669 C CA . PRO A 1 82 ? 7.828 -12.148 -13.758 1 95.25 82 PRO A CA 1
ATOM 670 C C . PRO A 1 82 ? 8.758 -11.93 -12.562 1 95.25 82 PRO A C 1
ATOM 672 O O . PRO A 1 82 ? 9.273 -12.898 -12 1 95.25 82 PRO A O 1
ATOM 675 N N . GLU A 1 83 ? 8.945 -10.719 -12.227 1 96.56 83 GLU A N 1
ATOM 676 C CA . GLU A 1 83 ? 9.789 -10.398 -11.086 1 96.56 83 GLU A CA 1
ATOM 677 C C . GLU A 1 83 ? 9.195 -10.938 -9.789 1 96.56 83 GLU A C 1
ATOM 679 O O . GLU A 1 83 ? 9.906 -11.492 -8.953 1 96.56 83 GLU A O 1
ATOM 684 N N . VAL A 1 84 ? 7.941 -10.773 -9.617 1 97.5 84 VAL A N 1
ATOM 685 C CA . VAL A 1 84 ? 7.238 -11.203 -8.414 1 97.5 84 VAL A CA 1
ATOM 686 C C . VAL A 1 84 ? 7.312 -12.727 -8.281 1 97.5 84 VAL A C 1
ATOM 688 O O . VAL A 1 84 ? 7.668 -13.242 -7.227 1 97.5 84 VAL A O 1
ATOM 691 N N . TYR A 1 85 ? 7.004 -13.406 -9.328 1 97.62 85 TYR A N 1
ATOM 692 C CA . TYR A 1 85 ? 6.988 -14.859 -9.281 1 97.62 85 TYR A CA 1
ATOM 693 C C . TYR A 1 85 ? 8.383 -15.414 -9.039 1 97.62 85 TYR A C 1
ATOM 695 O O . TYR A 1 85 ? 8.555 -16.391 -8.297 1 97.62 85 TYR A O 1
ATOM 703 N N . ALA A 1 86 ? 9.367 -14.844 -9.695 1 96.5 86 ALA A N 1
ATOM 704 C CA . ALA A 1 86 ? 10.742 -15.289 -9.484 1 96.5 86 ALA A CA 1
ATOM 705 C C . ALA A 1 86 ? 11.141 -15.148 -8.016 1 96.5 86 ALA A C 1
ATOM 707 O O . ALA A 1 86 ? 11.742 -16.062 -7.445 1 96.5 86 ALA A O 1
ATOM 708 N N . HIS A 1 87 ? 10.805 -14.062 -7.492 1 97 87 HIS A N 1
ATOM 709 C CA . HIS A 1 87 ? 11.125 -13.82 -6.09 1 97 87 HIS A CA 1
ATOM 710 C C . HIS A 1 87 ? 10.391 -14.797 -5.176 1 97 87 HIS A C 1
ATOM 712 O O . HIS A 1 87 ? 10.984 -15.367 -4.258 1 97 87 HIS A O 1
ATOM 718 N N . LEU A 1 88 ? 9.133 -14.93 -5.371 1 97.38 88 LEU A N 1
ATOM 719 C CA . LEU A 1 88 ? 8.32 -15.781 -4.504 1 97.38 88 LEU A CA 1
ATOM 720 C C . LEU A 1 88 ? 8.766 -17.234 -4.602 1 97.38 88 LEU A C 1
ATOM 722 O O . LEU A 1 88 ? 8.727 -17.969 -3.609 1 97.38 88 LEU A O 1
ATOM 726 N N . GLU A 1 89 ? 9.125 -17.609 -5.766 1 96.44 89 GLU A N 1
ATOM 727 C CA . GLU A 1 89 ? 9.641 -18.969 -5.93 1 96.44 89 GLU A CA 1
ATOM 728 C C . GLU A 1 89 ? 10.867 -19.203 -5.059 1 96.44 89 GLU A C 1
ATOM 730 O O . GLU A 1 89 ? 10.953 -20.203 -4.34 1 96.44 89 GLU A O 1
ATOM 735 N N . MET A 1 90 ? 11.766 -18.312 -5.195 1 95.62 90 MET A N 1
ATOM 736 C CA . MET A 1 90 ? 12.992 -18.391 -4.398 1 95.62 90 MET A CA 1
ATOM 737 C C . MET A 1 90 ? 12.672 -18.375 -2.908 1 95.62 90 MET A C 1
ATOM 739 O O . MET A 1 90 ? 13.188 -19.203 -2.148 1 95.62 90 MET A O 1
ATOM 743 N N . ARG A 1 91 ? 11.797 -17.5 -2.5 1 95.38 91 ARG A N 1
ATOM 744 C CA . ARG A 1 91 ? 11.469 -17.312 -1.091 1 95.38 91 ARG A CA 1
ATOM 745 C C . ARG A 1 91 ? 10.711 -18.516 -0.538 1 95.38 91 ARG A C 1
ATOM 747 O O . ARG A 1 91 ? 10.898 -18.906 0.617 1 95.38 91 ARG A O 1
ATOM 754 N N . LEU A 1 92 ? 9.859 -19.016 -1.319 1 95 92 LEU A N 1
ATOM 755 C CA . LEU A 1 92 ? 9.094 -20.172 -0.891 1 95 92 LEU A CA 1
ATOM 756 C C . LEU A 1 92 ? 10 -21.375 -0.678 1 95 92 LEU A C 1
ATOM 758 O O . LEU A 1 92 ? 9.812 -22.156 0.267 1 95 92 LEU A O 1
ATOM 762 N N . ARG A 1 93 ? 10.938 -21.547 -1.449 1 92.94 93 ARG A N 1
ATOM 763 C CA . ARG A 1 93 ? 11.906 -22.625 -1.282 1 92.94 93 ARG A CA 1
ATOM 764 C C . ARG A 1 93 ? 12.703 -22.453 0.002 1 92.94 93 ARG A C 1
ATOM 766 O O . ARG A 1 93 ? 12.969 -23.422 0.715 1 92.94 93 ARG A O 1
ATOM 773 N N . GLN A 1 94 ? 13.047 -21.234 0.248 1 91.44 94 GLN A N 1
ATOM 774 C CA . GLN A 1 94 ? 13.797 -20.922 1.46 1 91.44 94 GLN A CA 1
ATOM 775 C C . GLN A 1 94 ? 12.953 -21.172 2.707 1 91.44 94 GLN A C 1
ATOM 777 O O . GLN A 1 94 ? 13.438 -21.734 3.688 1 91.44 94 GLN A O 1
ATOM 782 N N . ILE A 1 95 ? 11.773 -20.719 2.623 1 88.19 95 ILE A N 1
ATOM 783 C CA . ILE A 1 95 ? 10.867 -20.828 3.764 1 88.19 95 ILE A CA 1
ATOM 784 C C . ILE A 1 95 ? 10.539 -22.297 4.035 1 88.19 95 ILE A C 1
ATOM 786 O O . ILE A 1 95 ? 10.391 -22.703 5.191 1 88.19 95 ILE A O 1
ATOM 790 N N . GLU A 1 96 ? 10.344 -23.016 3.055 1 85.06 96 GLU A N 1
ATOM 791 C CA . GLU A 1 96 ? 10.094 -24.453 3.211 1 85.06 96 GLU A CA 1
ATOM 792 C C . GLU A 1 96 ? 11.25 -25.125 3.941 1 85.06 96 GLU A C 1
ATOM 794 O O . GLU A 1 96 ? 11.023 -26 4.789 1 85.06 96 GLU A O 1
ATOM 799 N N . LEU A 1 97 ? 12.398 -24.688 3.756 1 87.38 97 LEU A N 1
ATOM 800 C CA . LEU A 1 97 ? 13.586 -25.266 4.367 1 87.38 97 LEU A CA 1
ATOM 801 C C . LEU A 1 97 ? 13.719 -24.812 5.82 1 87.38 97 LEU A C 1
ATOM 803 O O . LEU A 1 97 ? 14.117 -25.609 6.68 1 87.38 97 LEU A O 1
ATOM 807 N N . GLU A 1 98 ? 13.312 -23.625 6.078 1 87.56 98 GLU A N 1
ATOM 808 C CA . GLU A 1 98 ? 13.508 -23.031 7.398 1 87.56 98 GLU A CA 1
ATOM 809 C C . GLU A 1 98 ? 12.281 -23.25 8.281 1 87.56 98 GLU A C 1
ATOM 811 O O . GLU A 1 98 ? 12.352 -23.062 9.5 1 87.56 98 GLU A O 1
ATOM 816 N N . GLY A 1 99 ? 11.227 -23.641 7.656 1 82.12 99 GLY A N 1
ATOM 817 C CA . GLY A 1 99 ? 9.992 -23.781 8.406 1 82.12 99 GLY A CA 1
ATOM 818 C C . GLY A 1 99 ? 9.367 -22.453 8.781 1 82.12 99 GLY A C 1
ATOM 819 O O . GLY A 1 99 ? 8.75 -22.312 9.844 1 82.12 99 GLY A O 1
ATOM 820 N N . ARG A 1 100 ? 9.578 -21.453 8.055 1 87.5 100 ARG A N 1
ATOM 821 C CA . ARG A 1 100 ? 9.023 -20.125 8.312 1 87.5 100 ARG A CA 1
ATOM 822 C C . ARG A 1 100 ? 7.828 -19.844 7.406 1 87.5 100 ARG A C 1
ATOM 824 O O . ARG A 1 100 ? 7.383 -20.734 6.672 1 87.5 100 ARG A O 1
ATOM 831 N N . ARG A 1 101 ? 7.168 -18.641 7.629 1 87.56 101 ARG A N 1
ATOM 832 C CA . ARG A 1 101 ? 6.008 -18.234 6.836 1 87.56 101 ARG A CA 1
ATOM 833 C C . ARG A 1 101 ? 6.117 -16.781 6.406 1 87.56 101 ARG A C 1
ATOM 835 O O . ARG A 1 101 ? 6.914 -16.016 6.965 1 87.56 101 ARG A O 1
ATOM 842 N N . PHE A 1 102 ? 5.402 -16.547 5.328 1 88.44 102 PHE A N 1
ATOM 843 C CA . PHE A 1 102 ? 5.242 -15.141 5.004 1 88.44 102 PHE A CA 1
ATOM 844 C C . PHE A 1 102 ? 4.441 -14.422 6.086 1 88.44 102 PHE A C 1
ATOM 846 O O . PHE A 1 102 ? 3.373 -14.891 6.488 1 88.44 102 PHE A O 1
ATOM 853 N N . GLU A 1 103 ? 5.004 -13.422 6.574 1 80.56 103 GLU A N 1
ATOM 854 C CA . GLU A 1 103 ? 4.324 -12.672 7.629 1 80.56 103 GLU A CA 1
ATOM 855 C C . GLU A 1 103 ? 3.391 -11.617 7.047 1 80.56 103 GLU A C 1
ATOM 857 O O . GLU A 1 103 ? 3.811 -10.789 6.234 1 80.56 103 GLU A O 1
ATOM 862 N N . ASN A 1 104 ? 2.066 -11.781 7.449 1 78.69 104 ASN A N 1
ATOM 863 C CA . ASN A 1 104 ? 1.083 -10.773 7.078 1 78.69 104 ASN A CA 1
ATOM 864 C C . ASN A 1 104 ? 0.947 -9.695 8.156 1 78.69 104 ASN A C 1
ATOM 866 O O . ASN A 1 104 ? -0.004 -9.719 8.938 1 78.69 104 ASN A O 1
ATOM 870 N N . ILE A 1 105 ? 1.746 -8.789 8.133 1 72.75 105 ILE A N 1
ATOM 871 C CA . ILE A 1 105 ? 1.781 -7.773 9.18 1 72.75 105 ILE A CA 1
ATOM 872 C C . ILE A 1 105 ? 0.63 -6.789 8.984 1 72.75 105 ILE A C 1
ATOM 874 O O . ILE A 1 105 ? 0.147 -6.188 9.945 1 72.75 105 ILE A O 1
ATOM 878 N N . LEU A 1 106 ? 0.126 -6.832 7.785 1 76.12 106 LEU A N 1
ATOM 879 C CA . LEU A 1 106 ? -0.93 -5.871 7.477 1 76.12 106 LEU A CA 1
ATOM 880 C C . LEU A 1 106 ? -2.289 -6.402 7.918 1 76.12 106 LEU A C 1
ATOM 882 O O . LEU A 1 106 ? -3.279 -5.664 7.91 1 76.12 106 LEU A O 1
ATOM 886 N N . THR A 1 107 ? -2.336 -7.641 8.406 1 70.62 107 THR A N 1
ATOM 887 C CA . THR A 1 107 ? -3.471 -8.312 9.031 1 70.62 107 THR A CA 1
ATOM 888 C C . THR A 1 107 ? -4.734 -8.133 8.188 1 70.62 107 THR A C 1
ATOM 890 O O . THR A 1 107 ? -5.797 -7.809 8.727 1 70.62 107 THR A O 1
ATOM 893 N N . VAL A 1 108 ? -4.496 -8.219 6.973 1 72.81 108 VAL A N 1
ATOM 894 C CA . VAL A 1 108 ? -5.664 -8.211 6.098 1 72.81 108 VAL A CA 1
ATOM 895 C C . VAL A 1 108 ? -6.246 -9.625 6.004 1 72.81 108 VAL A C 1
ATOM 897 O O . VAL A 1 108 ? -5.508 -10.594 5.801 1 72.81 108 VAL A O 1
ATOM 900 N N . ASP A 1 109 ? -7.441 -9.766 6.359 1 69.94 109 ASP A N 1
ATOM 901 C CA . ASP A 1 109 ? -8.102 -11.062 6.422 1 69.94 109 ASP A CA 1
ATOM 902 C C . ASP A 1 109 ? -7.965 -11.812 5.098 1 69.94 109 ASP A C 1
ATOM 904 O O . ASP A 1 109 ? -8.078 -11.211 4.023 1 69.94 109 ASP A O 1
ATOM 908 N N . SER A 1 110 ? -7.566 -13.078 5.41 1 69.5 110 SER A N 1
ATOM 909 C CA . SER A 1 110 ? -7.48 -13.945 4.238 1 69.5 110 SER A CA 1
ATOM 910 C C . SER A 1 110 ? -8.688 -14.875 4.152 1 69.5 110 SER A C 1
ATOM 912 O O . SER A 1 110 ? -9.242 -15.281 5.176 1 69.5 110 SER A O 1
ATOM 914 N N . GLN A 1 111 ? -8.961 -15.086 3.033 1 66.94 111 GLN A N 1
ATOM 915 C CA . GLN A 1 111 ? -10.094 -15.977 2.801 1 66.94 111 GLN A CA 1
ATOM 916 C C . GLN A 1 111 ? -9.664 -17.438 2.928 1 66.94 111 GLN A C 1
ATOM 918 O O . GLN A 1 111 ? -10.5 -18.312 3.154 1 66.94 111 GLN A O 1
ATOM 923 N N . MET A 1 112 ? -8.375 -17.672 2.832 1 77.94 112 MET A N 1
ATOM 924 C CA . MET A 1 112 ? -7.871 -19.047 2.809 1 77.94 112 MET A CA 1
ATOM 925 C C . MET A 1 112 ? -6.777 -19.234 3.855 1 77.94 112 MET A C 1
ATOM 927 O O . MET A 1 112 ? -6.125 -18.281 4.262 1 77.94 112 MET A O 1
ATOM 931 N N . GLY A 1 113 ? -6.691 -20.453 4.289 1 85.19 113 GLY A N 1
ATOM 932 C CA . GLY A 1 113 ? -5.582 -20.797 5.164 1 85.19 113 GLY A CA 1
ATOM 933 C C . GLY A 1 113 ? -4.227 -20.625 4.512 1 85.19 113 GLY A C 1
ATOM 934 O O . GLY A 1 113 ? -4.125 -20.578 3.283 1 85.19 113 GLY A O 1
ATOM 935 N N . TYR A 1 114 ? -3.232 -20.578 5.27 1 89 114 TYR A N 1
ATOM 936 C CA . TYR A 1 114 ? -1.885 -20.312 4.781 1 89 114 TYR A CA 1
ATOM 937 C C . TYR A 1 114 ? -1.419 -21.406 3.84 1 89 114 TYR A C 1
ATOM 939 O O . TYR A 1 114 ? -0.847 -21.141 2.783 1 89 114 TYR A O 1
ATOM 947 N N . GLU A 1 115 ? -1.688 -22.656 4.23 1 90.62 115 GLU A N 1
ATOM 948 C CA . GLU A 1 115 ? -1.246 -23.797 3.422 1 90.62 115 GLU A CA 1
ATOM 949 C C . GLU A 1 115 ? -1.89 -23.766 2.039 1 90.62 115 GLU A C 1
ATOM 951 O O . GLU A 1 115 ? -1.238 -24.062 1.038 1 90.62 115 GLU A O 1
ATOM 956 N N . GLU A 1 116 ? -3.129 -23.375 2.027 1 92.5 116 GLU A N 1
ATOM 957 C CA . GLU A 1 116 ? -3.832 -23.281 0.752 1 92.5 116 GLU A CA 1
ATOM 958 C C . GLU A 1 116 ? -3.301 -22.125 -0.085 1 92.5 116 GLU A C 1
ATOM 960 O O . GLU A 1 116 ? -3.252 -22.203 -1.313 1 92.5 116 GLU A O 1
ATOM 965 N N . GLN A 1 117 ? -2.92 -21.109 0.596 1 93.38 117 GLN A N 1
ATOM 966 C CA . GLN A 1 117 ? -2.336 -19.969 -0.097 1 93.38 117 GLN A CA 1
ATOM 967 C C . GLN A 1 117 ? -1.023 -20.344 -0.775 1 93.38 117 GLN A C 1
ATOM 969 O O . GLN A 1 117 ? -0.783 -19.969 -1.926 1 93.38 117 GLN A O 1
ATOM 974 N N . VAL A 1 118 ? -0.273 -21.094 -0.047 1 93.94 118 VAL A N 1
ATOM 975 C CA . VAL A 1 118 ? 1.019 -21.516 -0.574 1 93.94 118 VAL A CA 1
ATOM 976 C C . VAL A 1 118 ? 0.809 -22.391 -1.812 1 93.94 118 VAL A C 1
ATOM 978 O O . VAL A 1 118 ? 1.486 -22.203 -2.826 1 93.94 118 VAL A O 1
ATOM 981 N N . LYS A 1 119 ? -0.105 -23.266 -1.777 1 94.44 119 LYS A N 1
ATOM 982 C CA . LYS A 1 119 ? -0.4 -24.141 -2.904 1 94.44 119 LYS A CA 1
ATOM 983 C C . LYS A 1 119 ? -0.852 -23.344 -4.121 1 94.44 119 LYS A C 1
ATOM 985 O O . LYS A 1 119 ? -0.447 -23.641 -5.25 1 94.44 119 LYS A O 1
ATOM 990 N N . ARG A 1 120 ? -1.619 -22.422 -3.834 1 94.38 120 ARG A N 1
ATOM 991 C CA . ARG A 1 120 ? -2.127 -21.594 -4.922 1 94.38 120 ARG A CA 1
ATOM 992 C C . ARG A 1 120 ? -1.001 -20.812 -5.586 1 94.38 120 ARG A C 1
ATOM 994 O O . ARG A 1 120 ? -0.943 -20.719 -6.812 1 94.38 120 ARG A O 1
ATOM 1001 N N . VAL A 1 121 ? -0.167 -20.25 -4.758 1 96.38 121 VAL A N 1
ATOM 1002 C CA . VAL A 1 121 ? 0.941 -19.469 -5.293 1 96.38 121 VAL A CA 1
ATOM 1003 C C . VAL A 1 121 ? 1.87 -20.375 -6.102 1 96.38 121 VAL A C 1
ATOM 1005 O O . VAL A 1 121 ? 2.314 -20 -7.191 1 96.38 121 VAL A O 1
ATOM 1008 N N . TRP A 1 122 ? 2.08 -21.562 -5.625 1 96.19 122 TRP A N 1
ATOM 1009 C CA . TRP A 1 122 ? 2.902 -22.516 -6.363 1 96.19 122 TRP A CA 1
ATOM 1010 C C . TRP A 1 122 ? 2.277 -22.844 -7.715 1 96.19 122 TRP A C 1
ATOM 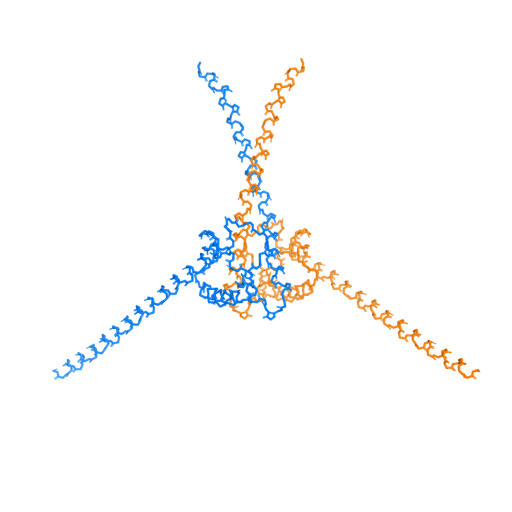1012 O O . TRP A 1 122 ? 2.973 -22.891 -8.734 1 96.19 122 TRP A O 1
ATOM 1022 N N . LYS A 1 123 ? 1.056 -23.047 -7.688 1 96.31 123 LYS A N 1
ATOM 1023 C CA . LYS A 1 123 ? 0.35 -23.359 -8.922 1 96.31 123 LYS A CA 1
ATOM 1024 C C . LYS A 1 123 ? 0.476 -22.234 -9.938 1 96.31 123 LYS A C 1
ATOM 1026 O O . LYS A 1 123 ? 0.693 -22.469 -11.125 1 96.31 123 LYS A O 1
ATOM 1031 N N . LEU A 1 124 ? 0.364 -21.078 -9.477 1 96.06 124 LEU A N 1
ATOM 1032 C CA . LEU A 1 124 ? 0.428 -19.922 -10.359 1 96.06 124 LEU A CA 1
ATOM 1033 C C . LEU A 1 124 ? 1.837 -19.734 -10.906 1 96.06 124 LEU A C 1
ATOM 1035 O O . LEU A 1 124 ? 2.01 -19.359 -12.07 1 96.06 124 LEU A O 1
ATOM 1039 N N . ILE A 1 125 ? 2.803 -19.969 -10.078 1 95.75 125 ILE A N 1
ATOM 1040 C CA . ILE A 1 125 ? 4.191 -19.875 -10.508 1 95.75 125 ILE A CA 1
ATOM 1041 C C . ILE A 1 125 ? 4.457 -20.906 -11.602 1 95.75 125 ILE A C 1
ATOM 1043 O O . ILE A 1 125 ? 5.082 -20.609 -12.617 1 95.75 125 ILE A O 1
ATOM 1047 N N . GLU A 1 126 ? 3.941 -22.109 -11.445 1 95.38 126 GLU A N 1
ATOM 1048 C CA . GLU A 1 126 ? 4.125 -23.188 -12.414 1 95.38 126 GLU A CA 1
ATOM 1049 C C . GLU A 1 126 ? 3.434 -22.859 -13.734 1 95.38 126 GLU A C 1
ATOM 1051 O O . GLU A 1 126 ? 3.998 -23.078 -14.805 1 95.38 126 GLU A O 1
ATOM 1056 N N . GLU A 1 127 ? 2.232 -22.359 -13.602 1 94.81 127 GLU A N 1
ATOM 1057 C CA . GLU A 1 127 ? 1.503 -21.984 -14.805 1 94.81 127 GLU A CA 1
ATOM 1058 C C . GLU A 1 127 ? 2.229 -20.859 -15.555 1 94.81 127 GLU A C 1
ATOM 1060 O O . GLU A 1 127 ? 2.283 -20.875 -16.781 1 94.81 127 GLU A O 1
ATOM 1065 N N . PHE A 1 128 ? 2.715 -19.984 -14.805 1 93.62 128 PHE A N 1
ATOM 1066 C CA . PHE A 1 128 ? 3.453 -18.875 -15.398 1 93.62 128 PHE A CA 1
ATOM 1067 C C . PHE A 1 128 ? 4.703 -19.391 -16.109 1 93.62 128 PHE A C 1
ATOM 1069 O O . PHE A 1 128 ? 5.016 -18.938 -17.219 1 93.62 128 PHE A O 1
ATOM 1076 N N . ARG A 1 129 ? 5.367 -20.25 -15.57 1 91.31 129 ARG A N 1
ATOM 1077 C CA . ARG A 1 129 ? 6.566 -20.828 -16.156 1 91.31 129 ARG A CA 1
ATOM 1078 C C . ARG A 1 129 ? 6.234 -21.594 -17.438 1 91.31 129 ARG A C 1
ATOM 1080 O O . ARG A 1 129 ? 6.973 -21.516 -18.422 1 91.31 129 ARG A O 1
ATOM 1087 N N . LYS A 1 130 ? 5.266 -22.281 -17.375 1 91.56 130 LYS A N 1
ATOM 1088 C CA . LYS A 1 130 ? 4.832 -23.047 -18.547 1 91.56 130 LYS A CA 1
ATOM 1089 C C . LYS A 1 130 ? 4.484 -22.109 -19.703 1 91.56 130 LYS A C 1
ATOM 1091 O O . LYS A 1 130 ? 4.82 -22.406 -20.859 1 91.56 130 LYS A O 1
ATOM 1096 N N . ARG A 1 131 ? 3.834 -21.078 -19.359 1 89.38 131 ARG A N 1
ATOM 1097 C CA . ARG A 1 131 ? 3.453 -20.125 -20.375 1 89.38 131 ARG A CA 1
ATOM 1098 C C . ARG A 1 131 ? 4.684 -19.453 -21 1 89.38 131 ARG A C 1
ATOM 1100 O O . ARG A 1 131 ? 4.742 -19.25 -22.203 1 89.38 131 ARG A O 1
ATOM 1107 N N . GLU A 1 132 ? 5.598 -19.094 -20.172 1 85.56 132 GLU A N 1
ATOM 1108 C CA . GLU A 1 132 ? 6.828 -18.469 -20.656 1 85.56 132 GLU A CA 1
ATOM 1109 C C . GLU A 1 132 ? 7.613 -19.422 -21.562 1 85.56 132 GLU A C 1
ATOM 1111 O O . GLU A 1 132 ? 8.172 -19.016 -22.578 1 85.56 132 GLU A O 1
ATOM 1116 N N . ARG A 1 133 ? 7.652 -20.609 -21.141 1 83.75 133 ARG A N 1
ATOM 1117 C CA . ARG A 1 133 ? 8.32 -21.625 -21.953 1 83.75 133 ARG A CA 1
ATOM 1118 C C . ARG A 1 133 ? 7.633 -21.797 -23.297 1 83.75 133 ARG A C 1
ATOM 1120 O O . ARG A 1 133 ? 8.297 -21.938 -24.328 1 83.75 133 ARG A O 1
ATOM 1127 N N . GLY A 1 134 ? 6.418 -21.797 -23.219 1 83 134 GLY A N 1
ATOM 1128 C CA . GLY A 1 134 ? 5.672 -21.922 -24.469 1 83 134 GLY A CA 1
ATOM 1129 C C . GLY A 1 134 ? 5.871 -20.734 -25.391 1 83 134 GLY A C 1
ATOM 1130 O O . GLY A 1 134 ? 6.012 -20.906 -26.609 1 83 134 GLY A O 1
ATOM 1131 N N . GLU A 1 135 ? 5.859 -19.578 -24.797 1 80.69 135 GLU A N 1
ATOM 1132 C CA . GLU A 1 135 ? 6.059 -18.359 -25.594 1 80.69 135 GLU A CA 1
ATOM 1133 C C . GLU A 1 135 ? 7.469 -18.312 -26.172 1 80.69 135 GLU A C 1
ATOM 1135 O O . GLU A 1 135 ? 7.66 -17.891 -27.312 1 80.69 135 GLU A O 1
ATOM 1140 N N . ARG A 1 136 ? 8.406 -18.75 -25.469 1 80.94 136 ARG A N 1
ATOM 1141 C CA . ARG A 1 136 ? 9.789 -18.781 -25.953 1 80.94 136 ARG A CA 1
ATOM 1142 C C . ARG A 1 136 ? 9.945 -19.781 -27.094 1 80.94 136 ARG A C 1
ATOM 1144 O O . ARG A 1 136 ? 10.664 -19.531 -28.062 1 80.94 136 ARG A O 1
ATOM 1151 N N . GLU A 1 137 ? 9.297 -20.875 -26.922 1 81.19 137 GLU A N 1
ATOM 1152 C CA . GLU A 1 137 ? 9.32 -21.891 -27.969 1 81.19 137 GLU A CA 1
ATOM 1153 C C . GLU A 1 137 ? 8.641 -21.391 -29.234 1 81.19 137 GLU A C 1
ATOM 1155 O O . GLU A 1 137 ? 9.133 -21.609 -30.344 1 81.19 137 GLU A O 1
ATOM 1160 N N . LEU A 1 138 ? 7.625 -20.719 -28.984 1 81.56 138 LEU A N 1
ATOM 1161 C CA . LEU A 1 138 ? 6.926 -20.156 -30.125 1 81.56 138 LEU A CA 1
ATOM 1162 C C . LEU A 1 138 ? 7.777 -19.094 -30.812 1 81.56 138 LEU A C 1
ATOM 1164 O O . LEU A 1 138 ? 7.816 -19.016 -32.031 1 81.56 138 LEU A O 1
ATOM 1168 N N . GLU A 1 139 ? 8.328 -18.234 -30.047 1 76.5 139 GLU A N 1
ATOM 1169 C CA . GLU A 1 139 ? 9.211 -17.203 -30.578 1 76.5 139 GLU A CA 1
ATOM 1170 C C . GLU A 1 139 ? 10.391 -17.828 -31.328 1 76.5 139 GLU A C 1
ATOM 1172 O O . GLU A 1 139 ? 10.781 -17.344 -32.375 1 76.5 139 GLU A O 1
ATOM 1177 N N . LYS A 1 140 ? 10.961 -18.906 -30.75 1 81.81 140 LYS A N 1
ATOM 1178 C CA . LYS A 1 140 ? 12.062 -19.609 -31.391 1 81.81 140 LYS A CA 1
ATOM 1179 C C . LYS A 1 140 ? 11.625 -20.234 -32.719 1 81.81 140 LYS A C 1
ATOM 1181 O O . LYS A 1 140 ? 12.352 -20.188 -33.688 1 81.81 140 LYS A O 1
ATOM 1186 N N . GLU A 1 141 ? 10.508 -20.766 -32.719 1 80.31 141 GLU A N 1
ATOM 1187 C CA . GLU A 1 141 ? 9.969 -21.375 -33.938 1 80.31 141 GLU A CA 1
ATOM 1188 C C . GLU A 1 141 ? 9.703 -20.312 -35 1 80.31 141 GLU A C 1
ATOM 1190 O O . GLU A 1 141 ? 10.008 -20.5 -36.156 1 80.31 141 GLU A O 1
ATOM 1195 N N . THR A 1 142 ? 9.125 -19.172 -34.531 1 80.75 142 THR A N 1
ATOM 1196 C CA . THR A 1 142 ? 8.852 -18.078 -35.469 1 80.75 142 THR A CA 1
ATOM 1197 C C . THR A 1 142 ? 10.148 -17.5 -36.031 1 80.75 142 THR A C 1
ATOM 1199 O O . THR A 1 142 ? 10.242 -17.188 -37.219 1 80.75 142 THR A O 1
ATOM 1202 N N . SER A 1 143 ? 11.047 -17.297 -35.094 1 79.12 143 SER A N 1
ATOM 1203 C CA . SER A 1 143 ? 12.336 -16.781 -35.531 1 79.12 143 SER A CA 1
ATOM 1204 C C . SER A 1 143 ? 13.016 -17.734 -36.5 1 79.12 143 SER A C 1
ATOM 1206 O O . SER A 1 143 ? 13.617 -17.297 -37.469 1 79.12 143 SER A O 1
ATOM 1208 N N . LYS A 1 144 ? 12.914 -19.031 -36.281 1 82.88 144 LYS A N 1
ATOM 1209 C CA . LYS A 1 144 ? 13.461 -20.047 -37.188 1 82.88 144 LYS A CA 1
ATOM 1210 C C . LYS A 1 144 ? 12.75 -20.016 -38.531 1 82.88 144 LYS A C 1
ATOM 1212 O O . LYS A 1 144 ? 13.391 -20.109 -39.594 1 82.88 144 LYS A O 1
ATOM 1217 N N . ASP A 1 145 ? 11.461 -19.844 -38.531 1 76 145 ASP A N 1
ATOM 1218 C CA . ASP A 1 145 ? 10.68 -19.781 -39.75 1 76 145 ASP A CA 1
ATOM 1219 C C . ASP A 1 145 ? 11.039 -18.547 -40.594 1 76 145 ASP A C 1
ATOM 1221 O O . ASP A 1 145 ? 11.148 -18.625 -41.812 1 76 145 ASP A O 1
ATOM 1225 N N . ILE A 1 146 ? 11.242 -17.469 -39.875 1 76.62 146 ILE A N 1
ATOM 1226 C CA . ILE A 1 146 ? 11.617 -16.234 -40.562 1 76.62 146 ILE A CA 1
ATOM 1227 C C . ILE A 1 146 ? 13.008 -16.391 -41.188 1 76.62 146 ILE A C 1
ATOM 1229 O O . ILE A 1 146 ? 13.242 -15.984 -42.344 1 76.62 146 ILE A O 1
ATOM 1233 N N . SER A 1 147 ? 13.906 -16.906 -40.469 1 80.88 147 SER A N 1
ATOM 1234 C CA . SER A 1 147 ? 15.258 -17.141 -40.969 1 80.88 147 SER A CA 1
ATOM 1235 C C . SER A 1 147 ? 15.258 -18.109 -42.125 1 80.88 147 SER A C 1
ATOM 1237 O O . SER A 1 147 ? 15.969 -17.906 -43.125 1 80.88 147 SER A O 1
ATOM 1239 N N . GLU A 1 148 ? 14.461 -19.094 -42.094 1 79.06 148 GLU A N 1
ATOM 1240 C CA . GLU A 1 148 ? 14.344 -20.047 -43.188 1 79.06 148 GLU A CA 1
ATOM 1241 C C . GLU A 1 148 ? 13.68 -19.406 -44.406 1 79.06 148 GLU A C 1
ATOM 1243 O O . GLU A 1 148 ? 14.078 -19.656 -45.562 1 79.06 148 GLU A O 1
ATOM 1248 N N . SER A 1 149 ? 12.758 -18.562 -44.156 1 74 149 SER A N 1
ATOM 1249 C CA . SER A 1 149 ? 12.086 -17.875 -45.25 1 74 149 SER A CA 1
ATOM 1250 C C . SER A 1 149 ? 13.023 -16.891 -45.938 1 74 149 SER A C 1
ATOM 1252 O O . SER A 1 149 ? 13.016 -16.766 -47.156 1 74 149 SER A O 1
ATOM 1254 N N . ARG A 1 150 ? 13.828 -16.25 -45.094 1 77.06 150 ARG A N 1
ATOM 1255 C CA . ARG A 1 150 ? 14.797 -15.312 -45.656 1 77.06 150 ARG A CA 1
ATOM 1256 C C . ARG A 1 150 ? 15.844 -16.047 -46.5 1 77.06 150 ARG A C 1
ATOM 1258 O O . ARG A 1 150 ? 16.25 -15.578 -47.562 1 77.0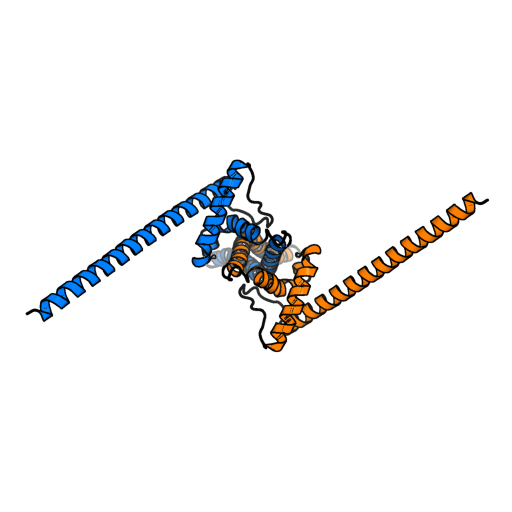6 150 ARG A O 1
ATOM 1265 N N . LYS A 1 151 ? 16.234 -17.141 -46.031 1 78.06 151 LYS A N 1
ATOM 1266 C CA . LYS A 1 151 ? 17.203 -17.953 -46.781 1 78.06 151 LYS A CA 1
ATOM 1267 C C . LYS A 1 151 ? 16.609 -18.453 -48.094 1 78.06 151 LYS A C 1
ATOM 1269 O O . LYS A 1 151 ? 17.281 -18.422 -49.125 1 78.06 151 LYS A O 1
ATOM 1274 N N . GLU A 1 152 ? 15.398 -18.844 -48 1 73.25 152 GLU A N 1
ATOM 1275 C CA . GLU A 1 152 ? 14.719 -19.281 -49.219 1 73.25 152 GLU A CA 1
ATOM 1276 C C . GLU A 1 152 ? 14.508 -18.125 -50.188 1 73.25 152 GLU A C 1
ATOM 1278 O O . GLU A 1 152 ? 14.672 -18.281 -51.406 1 73.25 152 GLU A O 1
ATOM 1283 N N . GLY A 1 153 ? 14.195 -17.047 -49.656 1 68.5 153 GLY A N 1
ATOM 1284 C CA . GLY A 1 153 ? 14.055 -15.867 -50.469 1 68.5 153 GLY A CA 1
ATOM 1285 C C . GLY A 1 153 ? 15.352 -15.43 -51.125 1 68.5 153 GLY A C 1
ATOM 1286 O O . GLY A 1 153 ? 15.367 -15.039 -52.312 1 68.5 153 GLY A O 1
ATOM 1287 N N . ALA A 1 154 ? 16.359 -15.523 -50.5 1 75.31 154 ALA A N 1
ATOM 1288 C CA . ALA A 1 154 ? 17.672 -15.172 -51.031 1 75.31 154 ALA A CA 1
ATOM 1289 C C . ALA A 1 154 ? 18.125 -16.172 -52.094 1 75.31 154 ALA A C 1
ATOM 1291 O O . ALA A 1 154 ? 18.703 -15.773 -53.125 1 75.31 154 ALA A O 1
ATOM 1292 N N . GLU A 1 155 ? 17.859 -17.453 -51.938 1 73.5 155 GLU A N 1
ATOM 1293 C CA . GLU A 1 155 ? 18.203 -18.484 -52.906 1 73.5 155 GLU A CA 1
ATOM 1294 C C . GLU A 1 155 ? 17.375 -18.328 -54.188 1 73.5 155 GLU A C 1
ATOM 1296 O O . GLU A 1 155 ? 17.891 -18.531 -55.281 1 73.5 155 GLU A O 1
ATOM 1301 N N . ASN A 1 156 ? 16.234 -17.906 -53.969 1 70.38 156 ASN A N 1
ATOM 1302 C CA . ASN A 1 156 ? 15.375 -17.703 -55.125 1 70.38 156 ASN A CA 1
ATOM 1303 C C . ASN A 1 156 ? 15.758 -16.438 -55.906 1 70.38 156 ASN A C 1
ATOM 1305 O O . ASN A 1 156 ? 15.633 -16.391 -57.125 1 70.38 156 ASN A O 1
ATOM 1309 N N . SER A 1 157 ? 16.188 -15.516 -55.281 1 68.06 157 SER A N 1
ATOM 1310 C CA . SER A 1 157 ? 16.656 -14.297 -55.938 1 68.06 157 SER A CA 1
ATOM 1311 C C . SER A 1 157 ? 17.906 -14.547 -56.75 1 68.06 157 SER A C 1
ATOM 1313 O O . SER A 1 157 ? 18.047 -14.023 -57.844 1 68.06 157 SER A O 1
ATOM 1315 N N . ASP A 1 158 ? 18.797 -15.25 -56.344 1 69.38 158 ASP A N 1
ATOM 1316 C CA . ASP A 1 158 ? 20 -15.602 -57.062 1 69.38 158 ASP A CA 1
ATOM 1317 C C . ASP A 1 158 ? 19.672 -16.469 -58.281 1 69.38 158 ASP A C 1
ATOM 1319 O O . ASP A 1 158 ? 20.297 -16.328 -59.344 1 69.38 158 ASP A O 1
ATOM 1323 N N . LEU A 1 159 ? 18.688 -17.203 -58.219 1 65.44 159 LEU A N 1
ATOM 1324 C CA . LEU A 1 159 ? 18.281 -18.047 -59.344 1 65.44 159 LEU A CA 1
ATOM 1325 C C . LEU A 1 159 ? 17.625 -17.219 -60.438 1 65.44 159 LEU A C 1
ATOM 1327 O O . LEU A 1 159 ? 17.812 -17.5 -61.625 1 65.44 159 LEU A O 1
ATOM 1331 N N . GLU A 1 160 ? 17.016 -16.266 -60.062 1 62 160 GLU A N 1
ATOM 1332 C CA . GLU A 1 160 ? 16.375 -15.422 -61.062 1 62 160 GLU A CA 1
ATOM 1333 C C . GLU A 1 160 ? 17.406 -14.594 -61.812 1 62 160 GLU A C 1
ATOM 1335 O O . GLU A 1 160 ? 17.219 -14.305 -63 1 62 160 GLU A O 1
ATOM 1340 N N . LYS A 1 161 ? 18.438 -14.25 -61.219 1 66.88 161 LYS A N 1
ATOM 1341 C CA . LYS A 1 161 ? 19.438 -13.445 -61.906 1 66.88 161 LYS A CA 1
ATOM 1342 C C . LYS A 1 161 ? 20.281 -14.305 -62.844 1 66.88 161 LYS A C 1
ATOM 1344 O O . LYS A 1 161 ? 20.938 -13.789 -63.75 1 66.88 161 LYS A O 1
ATOM 1349 N N . GLY A 1 162 ? 20.422 -15.477 -62.594 1 57.84 162 GLY A N 1
ATOM 1350 C CA . GLY A 1 162 ? 21.234 -16.328 -63.469 1 57.84 162 GLY A CA 1
ATOM 1351 C C . GLY A 1 162 ? 20.5 -16.828 -64.688 1 57.84 162 GLY A C 1
ATOM 1352 O O . GLY A 1 162 ? 21.062 -17.562 -65.5 1 57.84 162 GLY A O 1
ATOM 1353 N N . ILE A 1 163 ? 19.219 -16.656 -64.688 1 45.81 163 ILE A N 1
ATOM 1354 C CA . ILE A 1 163 ? 18.547 -16.938 -65.938 1 45.81 163 ILE A CA 1
ATOM 1355 C C . ILE A 1 163 ? 18.469 -15.672 -66.812 1 45.81 163 ILE A C 1
ATOM 1357 O O . ILE A 1 163 ? 18.141 -14.594 -66.25 1 45.81 163 ILE A O 1
ATOM 1361 N N . MET B 1 1 ? -51.656 6.723 24.453 1 50.97 1 MET B N 1
ATOM 1362 C CA . MET B 1 1 ? -50.531 7.637 24.281 1 50.97 1 MET B CA 1
ATOM 1363 C C . MET B 1 1 ? -49.25 6.867 24.078 1 50.97 1 MET B C 1
ATOM 1365 O O . MET B 1 1 ? -48.469 7.18 23.172 1 50.97 1 MET B O 1
ATOM 1369 N N . PHE B 1 2 ? -49 6.016 24.984 1 59.41 2 PHE B N 1
ATOM 1370 C CA . PHE B 1 2 ? -47.781 5.207 24.922 1 59.41 2 PHE B CA 1
ATOM 1371 C C . PHE B 1 2 ? -47.812 4.316 23.672 1 59.41 2 PHE B C 1
ATOM 1373 O O . PHE B 1 2 ? -46.781 4.148 23.016 1 59.41 2 PHE B O 1
ATOM 1380 N N . ILE B 1 3 ? -48.906 3.852 23.375 1 66.69 3 ILE B N 1
ATOM 1381 C CA . ILE B 1 3 ? -49.031 2.941 22.234 1 66.69 3 ILE B CA 1
ATOM 1382 C C . ILE B 1 3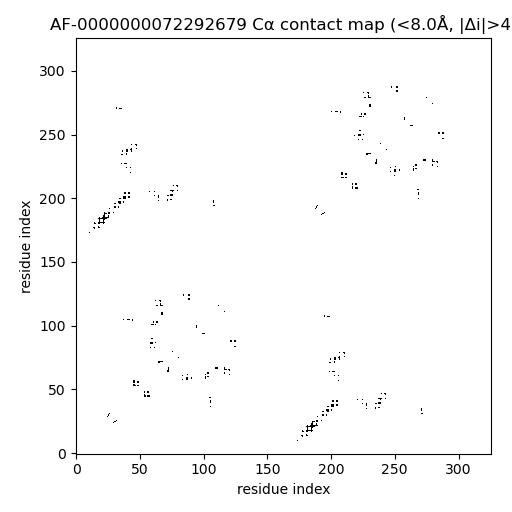 ? -48.75 3.688 20.938 1 66.69 3 ILE B C 1
ATOM 1384 O O . ILE B 1 3 ? -48.125 3.141 20.031 1 66.69 3 ILE B O 1
ATOM 1388 N N . ASP B 1 4 ? -49.188 4.879 20.875 1 62.66 4 ASP B N 1
ATOM 1389 C CA . ASP B 1 4 ? -48.938 5.676 19.688 1 62.66 4 ASP B CA 1
ATOM 1390 C C . ASP B 1 4 ? -47.438 5.941 19.5 1 62.66 4 ASP B C 1
ATOM 1392 O O . ASP B 1 4 ? -46.938 5.902 18.391 1 62.66 4 ASP B O 1
ATOM 1396 N N . TRP B 1 5 ? -46.844 6.156 20.641 1 60.47 5 TRP B N 1
ATOM 1397 C CA . TRP B 1 5 ? -45.406 6.395 20.531 1 60.47 5 TRP B CA 1
ATOM 1398 C C . TRP B 1 5 ? -44.688 5.152 20.016 1 60.47 5 TRP B C 1
ATOM 1400 O O . TRP B 1 5 ? -43.781 5.254 19.188 1 60.47 5 TRP B O 1
ATOM 1410 N N . VAL B 1 6 ? -45.156 3.994 20.484 1 63.12 6 VAL B N 1
ATOM 1411 C CA . VAL B 1 6 ? -44.531 2.74 20.078 1 63.12 6 VAL B CA 1
ATOM 1412 C C . VAL B 1 6 ? -44.75 2.494 18.594 1 63.12 6 VAL B C 1
ATOM 1414 O O . VAL B 1 6 ? -43.844 2.01 17.891 1 63.12 6 VAL B O 1
ATOM 1417 N N . ILE B 1 7 ? -45.875 2.943 18.078 1 66.31 7 ILE B N 1
ATOM 1418 C CA . ILE B 1 7 ? -46.188 2.717 16.688 1 66.31 7 ILE B CA 1
ATOM 1419 C C . ILE B 1 7 ? -45.312 3.559 15.781 1 66.31 7 ILE B C 1
ATOM 1421 O O . ILE B 1 7 ? -44.875 3.109 14.711 1 66.31 7 ILE B O 1
ATOM 1425 N N . TYR B 1 8 ? -45.031 4.77 16.297 1 64.25 8 TYR B N 1
ATOM 1426 C CA . TYR B 1 8 ? -44.188 5.641 15.492 1 64.25 8 TYR B CA 1
ATOM 1427 C C . TYR B 1 8 ? -42.719 5.301 15.695 1 64.25 8 TYR B C 1
ATOM 1429 O O . TYR B 1 8 ? -41.938 5.344 14.75 1 64.25 8 TYR B O 1
ATOM 1437 N N . ILE B 1 9 ? -42.406 4.906 16.938 1 71.12 9 ILE B N 1
ATOM 1438 C CA . ILE B 1 9 ? -41 4.734 17.297 1 71.12 9 ILE B CA 1
ATOM 1439 C C . ILE B 1 9 ? -40.5 3.383 16.797 1 71.12 9 ILE B C 1
ATOM 1441 O O . ILE B 1 9 ? -39.344 3.252 16.391 1 71.12 9 ILE B O 1
ATOM 1445 N N . ALA B 1 10 ? -41.438 2.455 16.719 1 73.31 10 ALA B N 1
ATOM 1446 C CA . ALA B 1 10 ? -41.031 1.103 16.359 1 73.31 10 ALA B CA 1
ATOM 1447 C C . ALA B 1 10 ? -40.531 1.057 14.914 1 73.31 10 ALA B C 1
ATOM 1449 O O . ALA B 1 10 ? -39.438 0.521 14.641 1 73.31 10 ALA B O 1
ATOM 1450 N N . PRO B 1 11 ? -41.312 1.688 13.992 1 75.31 11 PRO B N 1
ATOM 1451 C CA . PRO B 1 11 ? -40.812 1.646 12.625 1 75.31 11 PRO B CA 1
ATOM 1452 C C . PRO B 1 11 ? -39.469 2.402 12.461 1 75.31 11 PRO B C 1
ATOM 1454 O O . PRO B 1 11 ? -38.594 1.974 11.703 1 75.31 11 PRO B O 1
ATOM 1457 N N . ILE B 1 12 ? -39.344 3.523 13.188 1 75.75 12 ILE B N 1
ATOM 1458 C CA . ILE B 1 12 ? -38.094 4.305 13.102 1 75.75 12 ILE B CA 1
ATOM 1459 C C . ILE B 1 12 ? -36.938 3.49 13.664 1 75.75 12 ILE B C 1
ATOM 1461 O O . ILE B 1 12 ? -35.844 3.486 13.094 1 75.75 12 ILE B O 1
ATOM 1465 N N . CYS B 1 13 ? -37.188 2.777 14.805 1 76.06 13 CYS B N 1
ATOM 1466 C CA . CYS B 1 13 ? -36.156 1.939 15.406 1 76.06 13 CYS B CA 1
ATOM 1467 C C . CYS B 1 13 ? -35.75 0.812 14.461 1 76.06 13 CYS B C 1
ATOM 1469 O O . CYS B 1 13 ? -34.562 0.51 14.32 1 76.06 13 CYS B O 1
ATOM 1471 N N . ILE B 1 14 ? -36.75 0.237 13.812 1 77.62 14 ILE B N 1
ATOM 1472 C CA . ILE B 1 14 ? -36.438 -0.838 12.867 1 77.62 14 ILE B CA 1
ATOM 1473 C C . ILE B 1 14 ? -35.656 -0.287 11.688 1 77.62 14 ILE B C 1
ATOM 1475 O O . ILE B 1 14 ? -34.688 -0.926 11.219 1 77.62 14 ILE B O 1
ATOM 1479 N N . MET B 1 15 ? -36.062 0.938 11.266 1 78.56 15 MET B N 1
ATOM 1480 C CA . MET B 1 15 ? -35.344 1.564 10.164 1 78.56 15 MET B CA 1
ATOM 1481 C C . MET B 1 15 ? -33.875 1.837 10.555 1 78.56 15 MET B C 1
ATOM 1483 O O . MET B 1 15 ? -32.969 1.604 9.766 1 78.56 15 MET B O 1
ATOM 1487 N N . ILE B 1 16 ? -33.688 2.246 11.742 1 80.62 16 ILE B N 1
ATOM 1488 C CA . ILE B 1 16 ? -32.344 2.549 12.219 1 80.62 16 ILE B CA 1
ATOM 1489 C C . ILE B 1 16 ? -31.531 1.258 12.352 1 80.62 16 ILE B C 1
ATOM 1491 O O . ILE B 1 16 ? -30.375 1.201 11.945 1 80.62 16 ILE B O 1
ATOM 1495 N N . VAL B 1 17 ? -32.219 0.225 12.844 1 78.31 17 VAL B N 1
ATOM 1496 C CA . VAL B 1 17 ? -31.562 -1.068 12.992 1 78.31 17 VAL B CA 1
ATOM 1497 C C . VAL B 1 17 ? -31.172 -1.608 11.617 1 78.31 17 VAL B C 1
ATOM 1499 O O . VAL B 1 17 ? -30.062 -2.143 11.445 1 78.31 17 VAL B O 1
ATOM 1502 N N . MET B 1 18 ? -32.062 -1.465 10.695 1 82.12 18 MET B N 1
ATOM 1503 C CA . MET B 1 18 ? -31.75 -1.949 9.352 1 82.12 18 MET B CA 1
ATOM 1504 C C . MET B 1 18 ? -30.641 -1.122 8.711 1 82.12 18 MET B C 1
ATOM 1506 O O . MET B 1 18 ? -29.75 -1.668 8.047 1 82.12 18 MET B O 1
ATOM 1510 N N . PHE B 1 19 ? -30.688 0.161 8.922 1 80 19 PHE B N 1
ATOM 1511 C CA . PHE B 1 19 ? -29.625 1.023 8.406 1 80 19 PHE B CA 1
ATOM 1512 C C . PHE B 1 19 ? -28.281 0.647 9.016 1 80 19 PHE B C 1
ATOM 1514 O O . PHE B 1 19 ? -27.281 0.492 8.297 1 80 19 PHE B O 1
ATOM 1521 N N . LEU B 1 20 ? -28.312 0.464 10.289 1 80.31 20 LEU B N 1
ATOM 1522 C CA . LEU B 1 20 ? -27.078 0.101 10.992 1 80.31 20 LEU B CA 1
ATOM 1523 C C . LEU B 1 20 ? -26.641 -1.31 10.617 1 80.31 20 LEU B C 1
ATOM 1525 O O . LEU B 1 20 ? -25.438 -1.593 10.555 1 80.31 20 LEU B O 1
ATOM 1529 N N . GLY B 1 21 ? -27.547 -2.113 10.43 1 77.06 21 GLY B N 1
ATOM 1530 C CA . GLY B 1 21 ? -27.234 -3.443 9.945 1 77.06 21 GLY B CA 1
ATOM 1531 C C . GLY B 1 21 ? -26.547 -3.43 8.594 1 77.06 21 GLY B C 1
ATOM 1532 O O . GLY B 1 21 ? -25.547 -4.137 8.391 1 77.06 21 GLY B O 1
ATOM 1533 N N . GLY B 1 22 ? -27.094 -2.688 7.641 1 71.06 22 GLY B N 1
ATOM 1534 C CA . GLY B 1 22 ? -26.438 -2.525 6.352 1 71.06 22 GLY B CA 1
ATOM 1535 C C . GLY B 1 22 ? -25.047 -1.931 6.457 1 71.06 22 GLY B C 1
ATOM 1536 O O . GLY B 1 22 ? -24.125 -2.373 5.773 1 71.06 22 GLY B O 1
ATOM 1537 N N . TRP B 1 23 ? -24.938 -1.011 7.309 1 70.62 23 TRP B N 1
ATOM 1538 C CA . TRP B 1 23 ? -23.656 -0.37 7.574 1 70.62 23 TRP B CA 1
ATOM 1539 C C . TRP B 1 23 ? -22.641 -1.381 8.094 1 70.62 23 TRP B C 1
ATOM 1541 O O . TRP B 1 23 ? -21.516 -1.463 7.586 1 70.62 23 TRP B O 1
ATOM 1551 N N . GLU B 1 24 ? -23.062 -2.121 9.023 1 71.06 24 GLU B N 1
ATOM 1552 C CA . GLU B 1 24 ? -22.188 -3.127 9.617 1 71.06 24 GLU B CA 1
ATOM 1553 C C . GLU B 1 24 ? -21.828 -4.215 8.602 1 71.06 24 GLU B C 1
ATOM 1555 O O . GLU B 1 24 ? -20.672 -4.656 8.531 1 71.06 24 GLU B O 1
ATOM 1560 N N . ALA B 1 25 ? -22.781 -4.621 7.922 1 69.44 25 ALA B N 1
ATOM 1561 C CA . ALA B 1 25 ? -22.531 -5.652 6.914 1 69.44 25 ALA B CA 1
ATOM 1562 C C . ALA B 1 25 ? -21.531 -5.18 5.867 1 69.44 25 ALA B C 1
ATOM 1564 O O . ALA B 1 25 ? -20.672 -5.945 5.43 1 69.44 25 ALA B O 1
ATOM 1565 N N . SER B 1 26 ? -21.672 -3.893 5.516 1 66 26 SER B N 1
ATOM 1566 C CA . SER B 1 26 ? -20.75 -3.318 4.539 1 66 26 SER B CA 1
ATOM 1567 C C . SER B 1 26 ? -19.328 -3.256 5.082 1 66 26 SER B C 1
ATOM 1569 O O . SER B 1 26 ? -18.359 -3.49 4.348 1 66 26 SER B O 1
ATOM 1571 N N . GLN B 1 27 ? -19.281 -2.967 6.27 1 63.03 27 GLN B N 1
ATOM 1572 C CA . GLN B 1 27 ? -17.969 -2.902 6.906 1 63.03 27 GLN B CA 1
ATOM 1573 C C . GLN B 1 27 ? -17.297 -4.27 6.918 1 63.03 27 GLN B C 1
ATOM 1575 O O . GLN B 1 27 ? -16.094 -4.379 6.66 1 63.03 27 GLN B O 1
ATOM 1580 N N . LEU B 1 28 ? -18.062 -5.23 7.254 1 60.81 28 LEU B N 1
ATOM 1581 C CA . LEU B 1 28 ? -17.531 -6.582 7.402 1 60.81 28 LEU B CA 1
ATOM 1582 C C . LEU B 1 28 ? -17.125 -7.152 6.047 1 60.81 28 LEU B C 1
ATOM 1584 O O . LEU B 1 28 ? -16.078 -7.797 5.934 1 60.81 28 LEU B O 1
ATOM 1588 N N . TYR B 1 29 ? -17.922 -6.98 5.055 1 60.5 29 TYR B N 1
ATOM 1589 C CA . TYR B 1 29 ? -17.625 -7.645 3.789 1 60.5 29 TYR B CA 1
ATOM 1590 C C . TYR B 1 29 ? -16.828 -6.73 2.861 1 60.5 29 TYR B C 1
ATOM 1592 O O . TYR B 1 29 ? -15.922 -7.184 2.166 1 60.5 29 TYR B O 1
ATOM 1600 N N . GLY B 1 30 ? -17.25 -5.562 2.699 1 60.41 30 GLY B N 1
ATOM 1601 C CA . GLY B 1 30 ? -16.703 -4.621 1.73 1 60.41 30 GLY B CA 1
ATOM 1602 C C . GLY B 1 30 ? -15.344 -4.078 2.127 1 60.41 30 GLY B C 1
ATOM 1603 O O . GLY B 1 30 ? -14.484 -3.844 1.271 1 60.41 30 GLY B O 1
ATOM 1604 N N . HIS B 1 31 ? -15.078 -4.199 3.367 1 71.5 31 HIS B N 1
ATOM 1605 C CA . HIS B 1 31 ? -13.883 -3.531 3.877 1 71.5 31 HIS B CA 1
ATOM 1606 C C . HIS B 1 31 ? -12.633 -4.375 3.635 1 71.5 31 HIS B C 1
ATOM 1608 O O . HIS B 1 31 ? -11.617 -3.861 3.174 1 71.5 31 HIS B O 1
ATOM 1614 N N . SER B 1 32 ? -12.898 -5.68 3.648 1 77.25 32 SER B N 1
ATOM 1615 C CA . SER B 1 32 ? -11.719 -6.527 3.529 1 77.25 32 SER B CA 1
ATOM 1616 C C . SER B 1 32 ? -11.242 -6.609 2.084 1 77.25 32 SER B C 1
ATOM 1618 O O . SER B 1 32 ? -10.039 -6.57 1.822 1 77.25 32 SER B O 1
ATOM 1620 N N . LYS B 1 33 ? -12.188 -6.641 1.152 1 81.75 33 LYS B N 1
ATOM 1621 C CA . LYS B 1 33 ? -11.828 -6.707 -0.261 1 81.75 33 LYS B CA 1
ATOM 1622 C C . LYS B 1 33 ? -11.109 -5.438 -0.705 1 81.75 33 LYS B C 1
ATOM 1624 O O . LYS B 1 33 ? -10.078 -5.504 -1.379 1 81.75 33 LYS B O 1
ATOM 1629 N N . GLN B 1 34 ? -11.648 -4.387 -0.35 1 83.56 34 GLN B N 1
ATOM 1630 C CA . GLN B 1 34 ? -11.07 -3.109 -0.754 1 83.56 34 GLN B CA 1
ATOM 1631 C C . GLN B 1 34 ? -9.688 -2.912 -0.144 1 83.56 34 GLN B C 1
ATOM 1633 O O . GLN B 1 34 ? -8.797 -2.342 -0.779 1 83.56 34 GLN B O 1
ATOM 1638 N N . LEU B 1 35 ? -9.547 -3.393 1.021 1 87.94 35 LEU B N 1
ATOM 1639 C CA . LEU B 1 35 ? -8.258 -3.289 1.684 1 87.94 35 LEU B CA 1
ATOM 1640 C C . LEU B 1 35 ? -7.215 -4.152 0.98 1 87.94 35 LEU B C 1
ATOM 1642 O O . LEU B 1 35 ? -6.078 -3.717 0.773 1 87.94 35 LEU B O 1
ATOM 1646 N N . ARG B 1 36 ? -7.633 -5.277 0.546 1 89.12 36 ARG B N 1
ATOM 1647 C CA . ARG B 1 36 ? -6.742 -6.164 -0.196 1 89.12 36 ARG B CA 1
ATOM 1648 C C . ARG B 1 36 ? -6.359 -5.555 -1.54 1 89.12 36 ARG B C 1
ATOM 1650 O O . ARG B 1 36 ? -5.203 -5.629 -1.955 1 89.12 36 ARG B O 1
ATOM 1657 N N . GLN B 1 37 ? -7.254 -4.973 -2.086 1 89.75 37 GLN B N 1
ATOM 1658 C CA . GLN B 1 37 ? -7.004 -4.371 -3.391 1 89.75 37 GLN B CA 1
ATOM 1659 C C . GLN B 1 37 ? -6.113 -3.137 -3.266 1 89.75 37 GLN B C 1
ATOM 1661 O O . GLN B 1 37 ? -5.289 -2.867 -4.141 1 89.75 37 GLN B O 1
ATOM 1666 N N . MET B 1 38 ? -6.344 -2.428 -2.188 1 91.31 38 MET B N 1
ATOM 1667 C CA . MET B 1 38 ? -5.484 -1.265 -1.975 1 91.31 38 MET B CA 1
ATOM 1668 C C . MET B 1 38 ? -4.039 -1.688 -1.756 1 91.31 38 MET B C 1
ATOM 1670 O O . MET B 1 38 ? -3.117 -1.063 -2.285 1 91.31 38 MET B O 1
ATOM 1674 N N . ARG B 1 39 ? -3.85 -2.705 -1.017 1 93.06 39 ARG B N 1
ATOM 1675 C CA . ARG B 1 39 ? -2.506 -3.252 -0.849 1 93.06 39 ARG B CA 1
ATOM 1676 C C . ARG B 1 39 ? -1.884 -3.602 -2.197 1 93.06 39 ARG B C 1
ATOM 1678 O O . ARG B 1 39 ? -0.73 -3.258 -2.461 1 93.06 39 ARG B O 1
ATOM 1685 N N . ALA B 1 40 ? -2.646 -4.27 -2.979 1 94.5 40 ALA B N 1
ATOM 1686 C CA . ALA B 1 40 ? -2.174 -4.676 -4.297 1 94.5 40 ALA B CA 1
ATOM 1687 C C . ALA B 1 40 ? -1.859 -3.463 -5.168 1 94.5 40 ALA B C 1
ATOM 1689 O O . ALA B 1 40 ? -0.862 -3.451 -5.891 1 94.5 40 ALA B O 1
ATOM 1690 N N . ARG B 1 41 ? -2.676 -2.49 -5.082 1 94.06 41 ARG B N 1
ATOM 1691 C CA . ARG B 1 41 ? -2.488 -1.287 -5.887 1 94.06 41 ARG B CA 1
ATOM 1692 C C . ARG B 1 41 ? -1.205 -0.561 -5.496 1 94.06 41 ARG B C 1
ATOM 1694 O O . ARG B 1 41 ? -0.462 -0.091 -6.359 1 94.06 41 ARG B O 1
ATOM 1701 N N . VAL B 1 42 ? -1.011 -0.464 -4.223 1 95.44 42 VAL B N 1
ATOM 1702 C CA . VAL B 1 42 ? 0.184 0.221 -3.742 1 95.44 42 VAL B CA 1
ATOM 1703 C C . VAL B 1 42 ? 1.432 -0.523 -4.211 1 95.44 42 VAL B C 1
ATOM 1705 O O . VAL B 1 42 ? 2.367 0.087 -4.734 1 95.44 42 VAL B O 1
ATOM 1708 N N . LEU B 1 43 ? 1.41 -1.791 -4.055 1 96.69 43 LEU B N 1
ATOM 1709 C CA . LEU B 1 43 ? 2.555 -2.607 -4.445 1 96.69 43 LEU B CA 1
ATOM 1710 C C . LEU B 1 43 ? 2.771 -2.553 -5.953 1 96.69 43 LEU B C 1
ATOM 1712 O O . LEU B 1 43 ? 3.908 -2.434 -6.418 1 96.69 43 LEU B O 1
ATOM 1716 N N . ASN B 1 44 ? 1.711 -2.592 -6.66 1 96.69 44 ASN B N 1
ATOM 1717 C CA . ASN B 1 44 ? 1.806 -2.514 -8.117 1 96.69 44 ASN B CA 1
ATOM 1718 C C . ASN B 1 44 ? 2.41 -1.186 -8.562 1 96.69 44 ASN B C 1
ATOM 1720 O O . ASN B 1 44 ? 3.229 -1.152 -9.484 1 96.69 44 ASN B O 1
ATOM 1724 N N . GLU B 1 45 ? 1.929 -0.144 -7.949 1 95.19 45 GLU B N 1
ATOM 1725 C CA . GLU B 1 45 ? 2.424 1.188 -8.281 1 95.19 45 GLU B CA 1
ATOM 1726 C C . GLU B 1 45 ? 3.936 1.276 -8.102 1 95.19 45 GLU B C 1
ATOM 1728 O O . GLU B 1 45 ? 4.633 1.868 -8.93 1 95.19 45 GLU B O 1
ATOM 1733 N N . ILE B 1 46 ? 4.441 0.699 -7.113 1 96.19 46 ILE B N 1
ATOM 1734 C CA . ILE B 1 46 ? 5.871 0.731 -6.832 1 96.19 46 ILE B CA 1
ATOM 1735 C C . ILE B 1 46 ? 6.613 -0.183 -7.805 1 96.19 46 ILE B C 1
ATOM 1737 O O . ILE B 1 46 ? 7.645 0.197 -8.359 1 96.19 46 ILE B O 1
ATOM 1741 N N . LEU B 1 47 ? 6.047 -1.276 -8.086 1 96.19 47 LEU B N 1
ATOM 1742 C CA . LEU B 1 47 ? 6.723 -2.289 -8.883 1 96.19 47 LEU B CA 1
ATOM 1743 C C . LEU B 1 47 ? 6.73 -1.902 -10.359 1 96.19 47 LEU B C 1
ATOM 1745 O O . LEU B 1 47 ? 7.562 -2.389 -11.125 1 96.19 47 LEU B O 1
ATOM 1749 N N . GLU B 1 48 ? 5.801 -1.087 -10.758 1 95.12 48 GLU B N 1
ATOM 1750 C CA . GLU B 1 48 ? 5.762 -0.613 -12.141 1 95.12 48 GLU B CA 1
ATOM 1751 C C . GLU B 1 48 ? 6.875 0.397 -12.406 1 95.12 48 GLU B C 1
ATOM 1753 O O . GLU B 1 48 ? 7.191 0.687 -13.562 1 95.12 48 GLU B O 1
ATOM 1758 N N . THR B 1 49 ? 7.359 0.892 -11.352 1 94.25 49 THR B N 1
ATOM 1759 C CA . THR B 1 49 ? 8.477 1.826 -11.453 1 94.25 49 THR B CA 1
ATOM 1760 C C . THR B 1 49 ? 9.789 1.079 -11.641 1 94.25 49 THR B C 1
ATOM 1762 O O . THR B 1 49 ? 9.992 0.006 -11.062 1 94.25 49 THR B O 1
ATOM 1765 N N . PRO B 1 50 ? 10.625 1.642 -12.484 1 93.5 50 PRO B N 1
ATOM 1766 C CA . PRO B 1 50 ? 11.938 0.997 -12.617 1 93.5 50 PRO B CA 1
ATOM 1767 C C . PRO B 1 50 ? 12.617 0.757 -11.266 1 93.5 50 PRO B C 1
ATOM 1769 O O . PRO B 1 50 ? 12.5 1.583 -10.359 1 93.5 50 PRO B O 1
ATOM 1772 N N . PRO B 1 51 ? 13.359 -0.275 -11.156 1 90.94 51 PRO B N 1
ATOM 1773 C CA . PRO B 1 51 ? 13.93 -0.689 -9.867 1 90.94 51 PRO B CA 1
ATOM 1774 C C . PRO B 1 51 ? 14.766 0.409 -9.219 1 90.94 51 PRO B C 1
ATOM 1776 O O . PRO B 1 51 ? 14.742 0.561 -7.992 1 90.94 51 PRO B O 1
ATOM 1779 N N . GLU B 1 52 ? 15.461 1.176 -9.969 1 91.44 52 GLU B N 1
ATOM 1780 C CA . GLU B 1 52 ? 16.359 2.197 -9.43 1 91.44 52 GLU B CA 1
ATOM 1781 C C . GLU B 1 52 ? 15.57 3.355 -8.82 1 91.44 52 GLU B C 1
ATOM 1783 O O . GLU B 1 52 ? 16.094 4.098 -7.984 1 91.44 52 GLU B O 1
ATOM 1788 N N . GLU B 1 53 ? 14.352 3.451 -9.164 1 94.38 53 GLU B N 1
ATOM 1789 C CA . GLU B 1 53 ? 13.555 4.594 -8.734 1 94.38 53 GLU B CA 1
ATOM 1790 C C . GLU B 1 53 ? 12.469 4.172 -7.75 1 94.38 53 GLU B C 1
ATOM 1792 O O . GLU B 1 53 ? 11.703 5.008 -7.262 1 94.38 53 GLU B O 1
ATOM 1797 N N . ARG B 1 54 ? 12.414 2.873 -7.441 1 94.44 54 ARG B N 1
ATOM 1798 C CA . ARG B 1 54 ? 11.312 2.33 -6.648 1 94.44 54 ARG B CA 1
ATOM 1799 C C . ARG B 1 54 ? 11.297 2.928 -5.246 1 94.44 54 ARG B C 1
ATOM 1801 O O . ARG B 1 54 ? 10.242 3.262 -4.715 1 94.44 54 ARG B O 1
ATOM 1808 N N . LEU B 1 55 ? 12.453 3.072 -4.715 1 93.5 55 LEU B N 1
ATOM 1809 C CA . LEU B 1 55 ? 12.516 3.637 -3.371 1 93.5 55 LEU B CA 1
ATOM 1810 C C . LEU B 1 55 ? 12.031 5.086 -3.369 1 93.5 55 LEU B C 1
ATOM 1812 O O . LEU B 1 55 ? 11.289 5.496 -2.475 1 93.5 55 LEU B O 1
ATOM 1816 N N . ASN B 1 56 ? 12.461 5.785 -4.359 1 93.88 56 ASN B N 1
ATOM 1817 C CA . ASN B 1 56 ? 12.016 7.168 -4.484 1 93.88 56 ASN B CA 1
ATOM 1818 C C . ASN B 1 56 ? 10.5 7.254 -4.672 1 93.88 56 ASN B C 1
ATOM 1820 O O . ASN B 1 56 ? 9.844 8.117 -4.086 1 93.88 56 ASN B O 1
ATOM 1824 N N . ARG B 1 57 ? 10.047 6.383 -5.441 1 95 57 ARG B N 1
ATOM 1825 C CA . ARG B 1 57 ? 8.609 6.383 -5.699 1 95 57 ARG B CA 1
ATOM 1826 C C . ARG B 1 57 ? 7.824 6.059 -4.43 1 95 57 ARG B C 1
ATOM 1828 O O . ARG B 1 57 ? 6.781 6.66 -4.168 1 95 57 ARG B O 1
ATOM 1835 N N . MET B 1 58 ? 8.289 5.121 -3.697 1 95.25 58 MET B N 1
ATOM 1836 C CA . MET B 1 58 ? 7.68 4.758 -2.422 1 95.25 58 MET B CA 1
ATOM 1837 C C . MET B 1 58 ? 7.617 5.961 -1.487 1 95.25 58 MET B C 1
AT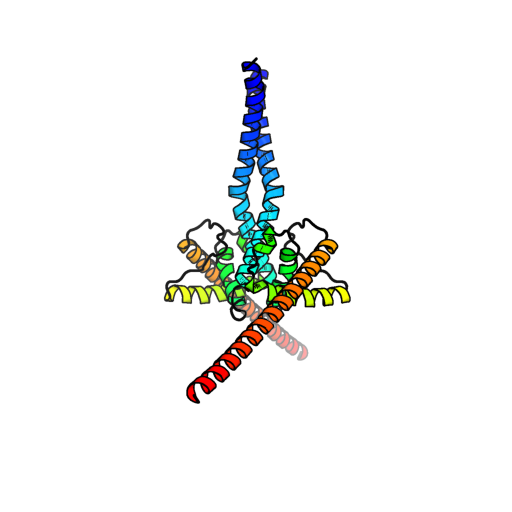OM 1839 O O . MET B 1 58 ? 6.578 6.227 -0.881 1 95.25 58 MET B O 1
ATOM 1843 N N . LEU B 1 59 ? 8.664 6.656 -1.428 1 96.5 59 LEU B N 1
ATOM 1844 C CA . LEU B 1 59 ? 8.734 7.824 -0.559 1 96.5 59 LEU B CA 1
ATOM 1845 C C . LEU B 1 59 ? 7.844 8.945 -1.084 1 96.5 59 LEU B C 1
ATOM 1847 O O . LEU B 1 59 ? 7.227 9.672 -0.302 1 96.5 59 LEU B O 1
ATOM 1851 N N . ASP B 1 60 ? 7.766 9.055 -2.424 1 96.19 60 ASP B N 1
ATOM 1852 C CA . ASP B 1 60 ? 6.848 10.016 -3.023 1 96.19 60 ASP B CA 1
ATOM 1853 C C . ASP B 1 60 ? 5.41 9.742 -2.586 1 96.19 60 ASP B C 1
ATOM 1855 O O . ASP B 1 60 ? 4.645 10.68 -2.328 1 9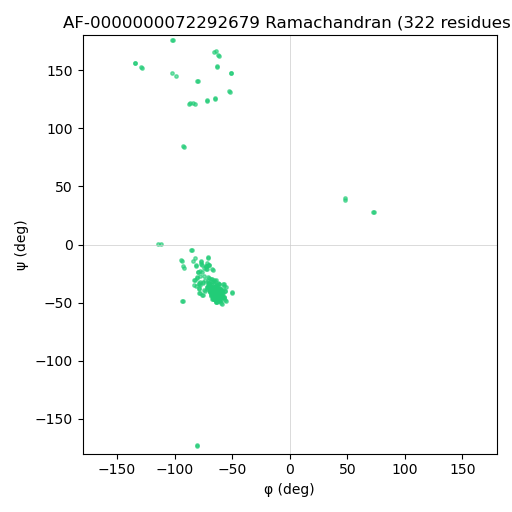6.19 60 ASP B O 1
ATOM 1859 N N . LEU B 1 61 ? 5.09 8.5 -2.52 1 95.56 61 LEU B N 1
ATOM 1860 C CA . LEU B 1 61 ? 3.727 8.117 -2.174 1 95.56 61 LEU B CA 1
ATOM 1861 C C . LEU B 1 61 ? 3.404 8.484 -0.731 1 95.56 61 LEU B C 1
ATOM 1863 O O . LEU B 1 61 ? 2.236 8.648 -0.374 1 95.56 61 LEU B O 1
ATOM 1867 N N . CYS B 1 62 ? 4.383 8.648 0.058 1 96.75 62 CYS B N 1
ATOM 1868 C CA . CYS B 1 62 ? 4.172 9.016 1.452 1 96.75 62 CYS B CA 1
ATOM 1869 C C . CYS B 1 62 ? 3.67 10.453 1.563 1 96.75 62 CYS B C 1
ATOM 1871 O O . CYS B 1 62 ? 3.172 10.859 2.613 1 96.75 62 CYS B O 1
ATOM 1873 N N . PHE B 1 63 ? 3.848 11.25 0.475 1 96.31 63 PHE B N 1
ATOM 1874 C CA . PHE B 1 63 ? 3.318 12.609 0.451 1 96.31 63 PHE B CA 1
ATOM 1875 C C . PHE B 1 63 ? 1.85 12.625 0.858 1 96.31 63 PHE B C 1
ATOM 1877 O O . PHE B 1 63 ? 1.437 13.445 1.679 1 96.31 63 PHE B O 1
ATOM 1884 N N . PHE B 1 64 ? 1.118 11.68 0.395 1 93.81 64 PHE B N 1
ATOM 1885 C CA . PHE B 1 64 ? -0.326 11.664 0.598 1 93.81 64 PHE B CA 1
ATOM 1886 C C . PHE B 1 64 ? -0.67 11.156 1.992 1 93.81 64 PHE B C 1
ATOM 1888 O O . PHE B 1 64 ? -1.755 11.43 2.51 1 93.81 64 PHE B O 1
ATOM 1895 N N . VAL B 1 65 ? 0.183 10.43 2.543 1 94.25 65 VAL B N 1
ATOM 1896 C CA . VAL B 1 65 ? -0.009 9.961 3.914 1 94.25 65 VAL B CA 1
ATOM 1897 C C . VAL B 1 65 ? 0.261 11.102 4.891 1 94.25 65 VAL B C 1
ATOM 1899 O O . VAL B 1 65 ? -0.528 11.344 5.809 1 94.25 65 VAL B O 1
ATOM 1902 N N . VAL B 1 66 ? 1.311 11.797 4.586 1 95.06 66 VAL B N 1
ATOM 1903 C CA . VAL B 1 66 ? 1.726 12.898 5.453 1 95.06 66 VAL B CA 1
ATOM 1904 C C . VAL B 1 66 ? 0.733 14.055 5.336 1 95.06 66 VAL B C 1
ATOM 1906 O O . VAL B 1 66 ? 0.453 14.742 6.324 1 95.06 66 VAL B O 1
ATOM 1909 N N . ALA B 1 67 ? 0.194 14.195 4.148 1 93.94 67 ALA B N 1
ATOM 1910 C CA . ALA B 1 67 ? -0.734 15.297 3.881 1 93.94 67 ALA B CA 1
ATOM 1911 C C . ALA B 1 67 ? -2.113 15 4.465 1 93.94 67 ALA B C 1
ATOM 1913 O O . ALA B 1 67 ? -2.945 15.898 4.594 1 93.94 67 ALA B O 1
ATOM 1914 N N . ASP B 1 68 ? -2.338 13.742 4.824 1 90.06 68 ASP B N 1
ATOM 1915 C CA . ASP B 1 68 ? -3.654 13.305 5.285 1 90.06 68 ASP B CA 1
ATOM 1916 C C . ASP B 1 68 ? -3.873 13.672 6.75 1 90.06 68 ASP B C 1
ATOM 1918 O O . ASP B 1 68 ? -3.086 14.422 7.332 1 90.06 68 ASP B O 1
ATOM 1922 N N . LYS B 1 69 ? -4.941 13.219 7.27 1 85.88 69 LYS B N 1
ATOM 1923 C CA . LYS B 1 69 ? -5.285 13.484 8.664 1 85.88 69 LYS B CA 1
ATOM 1924 C C . LYS B 1 69 ? -4.273 12.852 9.609 1 85.88 69 LYS B C 1
ATOM 1926 O O . LYS B 1 69 ? -3.514 11.969 9.219 1 85.88 69 LYS B O 1
ATOM 1931 N N . LYS B 1 70 ? -4.367 13.266 10.797 1 89.38 70 LYS B N 1
ATOM 1932 C CA . LYS B 1 70 ? -3.406 12.859 11.82 1 89.38 70 LYS B CA 1
ATOM 1933 C C . LYS B 1 70 ? -3.461 11.352 12.062 1 89.38 70 LYS B C 1
ATOM 1935 O O . LYS B 1 70 ? -2.43 10.719 12.289 1 89.38 70 LYS B O 1
ATOM 1940 N N . ASP B 1 71 ? -4.59 10.805 11.961 1 88.19 71 ASP B N 1
ATOM 1941 C CA . ASP B 1 71 ? -4.742 9.383 12.242 1 88.19 71 ASP B CA 1
ATOM 1942 C C . ASP B 1 71 ? -4.047 8.531 11.18 1 88.19 71 ASP B C 1
ATOM 1944 O O . ASP B 1 71 ? -3.605 7.418 11.453 1 88.19 71 ASP B O 1
ATOM 1948 N N . THR B 1 72 ? -3.984 9.055 9.992 1 91.19 72 THR B N 1
ATOM 1949 C CA . THR B 1 72 ? -3.285 8.352 8.922 1 91.19 72 THR B CA 1
ATOM 1950 C C . THR B 1 72 ? -1.774 8.523 9.055 1 91.19 72 THR B C 1
ATOM 1952 O O . THR B 1 72 ? -1.018 7.57 8.891 1 91.19 72 THR B O 1
ATOM 1955 N N . LEU B 1 73 ? -1.37 9.719 9.375 1 93.94 73 LEU B N 1
ATOM 1956 C CA . LEU B 1 73 ? 0.046 10.023 9.555 1 93.94 73 LEU B CA 1
ATOM 1957 C C . LEU B 1 73 ? 0.636 9.188 10.695 1 93.94 73 LEU B C 1
ATOM 1959 O O . LEU B 1 73 ? 1.784 8.75 10.609 1 93.94 73 LEU B O 1
ATOM 1963 N N . GLU B 1 74 ? -0.108 8.93 11.672 1 94.56 74 GLU B N 1
ATOM 1964 C CA . GLU B 1 74 ? 0.354 8.227 12.875 1 94.56 74 GLU B CA 1
ATOM 1965 C C . GLU B 1 74 ? 0.629 6.758 12.578 1 94.56 74 GLU B C 1
ATOM 1967 O O . GLU B 1 74 ? 1.245 6.062 13.391 1 94.56 74 GLU B O 1
ATOM 1972 N N . ILE B 1 75 ? 0.212 6.359 11.469 1 93.88 75 ILE B N 1
ATOM 1973 C CA . ILE B 1 75 ? 0.493 4.988 11.055 1 93.88 75 ILE B CA 1
ATOM 1974 C C . ILE B 1 75 ? 1.979 4.836 10.734 1 93.88 75 ILE B C 1
ATOM 1976 O O . ILE B 1 75 ? 2.561 3.771 10.953 1 93.88 75 ILE B O 1
ATOM 1980 N N . LEU B 1 76 ? 2.576 5.895 10.227 1 95.44 76 LEU B N 1
ATOM 1981 C CA . LEU B 1 76 ? 4.012 5.863 9.977 1 95.44 76 LEU B CA 1
ATOM 1982 C C . LEU B 1 76 ? 4.789 5.895 11.289 1 95.44 76 LEU B C 1
ATOM 1984 O O . LEU B 1 76 ? 4.586 6.785 12.117 1 95.44 76 LEU B O 1
ATOM 1988 N N . GLU B 1 77 ? 5.586 4.953 11.477 1 93.81 77 GLU B N 1
ATOM 1989 C CA . GLU B 1 77 ? 6.398 4.895 12.688 1 93.81 77 GLU B CA 1
ATOM 1990 C C . GLU B 1 77 ? 7.355 6.086 12.766 1 93.81 77 GLU B C 1
ATOM 1992 O O . GLU B 1 77 ? 7.82 6.582 11.734 1 93.81 77 GLU B O 1
ATOM 1997 N N . VAL B 1 78 ? 7.715 6.434 13.914 1 92.62 78 VAL B N 1
ATOM 1998 C CA . VAL B 1 78 ? 8.531 7.613 14.18 1 92.62 78 VAL B CA 1
ATOM 1999 C C . VAL B 1 78 ? 9.914 7.43 13.547 1 92.62 78 VAL B C 1
ATOM 2001 O O . VAL B 1 78 ? 10.523 8.398 13.078 1 92.62 78 VAL B O 1
ATOM 2004 N N . GLU B 1 79 ? 10.391 6.246 13.469 1 93.44 79 GLU B N 1
ATOM 2005 C CA . GLU B 1 79 ? 11.742 5.949 12.992 1 93.44 79 GLU B CA 1
ATOM 2006 C C . GLU B 1 79 ? 11.844 6.164 11.484 1 93.44 79 GLU B C 1
ATOM 2008 O O . GLU B 1 79 ? 12.945 6.359 10.953 1 93.44 79 GLU B O 1
ATOM 2013 N N . VAL B 1 80 ? 10.734 6.133 10.828 1 95.75 80 VAL B N 1
ATOM 2014 C CA . VAL B 1 80 ? 10.742 6.238 9.375 1 95.75 80 VAL B CA 1
ATOM 2015 C C . VAL B 1 80 ? 10.594 7.703 8.961 1 95.75 80 VAL B C 1
ATOM 2017 O O . VAL B 1 80 ? 10.93 8.07 7.832 1 95.75 80 VAL B O 1
ATOM 2020 N N . LEU B 1 81 ? 10.102 8.539 9.812 1 95.81 81 LEU B N 1
ATOM 2021 C CA . LEU B 1 81 ? 9.68 9.898 9.492 1 95.81 81 LEU B CA 1
ATOM 2022 C C . LEU B 1 81 ? 10.859 10.742 9.023 1 95.81 81 LEU B C 1
ATOM 2024 O O . LEU B 1 81 ? 10.742 11.516 8.07 1 95.81 81 LEU B O 1
ATOM 2028 N N . PRO B 1 82 ? 12.023 10.57 9.664 1 95.38 82 PRO B N 1
ATOM 2029 C CA . PRO B 1 82 ? 13.141 11.398 9.203 1 95.38 82 PRO B CA 1
ATOM 2030 C C . PRO B 1 82 ? 13.477 11.18 7.73 1 95.38 82 PRO B C 1
ATOM 2032 O O . PRO B 1 82 ? 13.711 12.141 6.996 1 95.38 82 PRO B O 1
ATOM 2035 N N . GLU B 1 83 ? 13.492 9.953 7.34 1 96.56 83 GLU B N 1
ATOM 2036 C CA . GLU B 1 83 ? 13.773 9.625 5.945 1 96.56 83 GLU B CA 1
ATOM 2037 C C . GLU B 1 83 ? 12.688 10.18 5.023 1 96.56 83 GLU B C 1
ATOM 2039 O O . GLU B 1 83 ? 12.984 10.734 3.963 1 96.56 83 GLU B O 1
ATOM 2044 N N . VAL B 1 84 ? 11.477 10.039 5.402 1 97.62 84 VAL B N 1
ATOM 2045 C CA . VAL B 1 84 ? 10.328 10.484 4.613 1 97.62 84 VAL B CA 1
ATOM 2046 C C . VAL B 1 84 ? 10.359 12 4.465 1 97.62 84 VAL B C 1
ATOM 2048 O O . VAL B 1 84 ? 10.242 12.523 3.354 1 97.62 84 VAL B O 1
ATOM 2051 N N . TYR B 1 85 ? 10.523 12.688 5.535 1 97.62 85 TYR B N 1
ATOM 2052 C CA . TYR B 1 85 ? 10.508 14.141 5.5 1 97.62 85 TYR B CA 1
ATOM 2053 C C . TYR B 1 85 ? 11.68 14.68 4.684 1 97.62 85 TYR B C 1
ATOM 2055 O O . TYR B 1 85 ? 11.531 15.648 3.934 1 97.62 85 TYR B O 1
ATOM 2063 N N . ALA B 1 86 ? 12.852 14.094 4.867 1 96.56 86 ALA B N 1
ATOM 2064 C CA . ALA B 1 86 ? 14.008 14.516 4.086 1 96.56 86 ALA B CA 1
ATOM 2065 C C . ALA B 1 86 ? 13.734 14.383 2.588 1 96.56 86 ALA B C 1
ATOM 2067 O O . ALA B 1 86 ? 14.055 15.289 1.811 1 96.56 86 ALA B O 1
ATOM 2068 N N . HIS B 1 87 ? 13.203 13.297 2.252 1 97.12 87 HIS B N 1
ATOM 2069 C CA . HIS B 1 87 ? 12.898 13.055 0.847 1 97.12 87 HIS B CA 1
ATOM 2070 C C . HIS B 1 87 ? 11.852 14.047 0.334 1 97.12 87 HIS B C 1
ATOM 2072 O O . HIS B 1 87 ? 12.008 14.609 -0.75 1 97.12 87 HIS B O 1
ATOM 2078 N N . LEU B 1 88 ? 10.797 14.195 1.057 1 97.44 88 LEU B N 1
ATOM 2079 C CA . LEU B 1 88 ? 9.711 15.062 0.613 1 97.44 88 LEU B CA 1
ATOM 2080 C C . LEU B 1 88 ? 10.172 16.516 0.511 1 97.44 88 LEU B C 1
ATOM 2082 O O . LEU B 1 88 ? 9.727 17.25 -0.368 1 97.44 88 LEU B O 1
ATOM 2086 N N . GLU B 1 89 ? 11 16.891 1.4 1 96.5 89 GLU B N 1
ATOM 2087 C CA . GLU B 1 89 ? 11.555 18.234 1.323 1 96.5 89 GLU B CA 1
ATOM 2088 C C . GLU B 1 89 ? 12.305 18.453 0.009 1 96.5 89 GLU B C 1
ATOM 2090 O O . GLU B 1 89 ? 12.086 19.453 -0.679 1 96.5 89 GLU B O 1
ATOM 2095 N N . MET B 1 90 ? 13.156 17.547 -0.253 1 95.75 90 MET B N 1
ATOM 2096 C CA . MET B 1 90 ? 13.922 17.609 -1.495 1 95.75 90 MET B CA 1
ATOM 2097 C C . MET B 1 90 ? 12.992 17.609 -2.707 1 95.75 90 MET B C 1
ATOM 2099 O O . MET B 1 90 ? 13.156 18.422 -3.617 1 95.75 90 MET B O 1
ATOM 2103 N N . ARG B 1 91 ? 12.016 16.734 -2.693 1 95.56 91 ARG B N 1
ATOM 2104 C CA . ARG B 1 91 ? 11.117 16.562 -3.828 1 95.56 91 ARG B CA 1
ATOM 2105 C C . ARG B 1 91 ? 10.211 17.766 -4.008 1 95.56 91 ARG B C 1
ATOM 2107 O O . ARG B 1 91 ? 9.898 18.156 -5.137 1 95.56 91 ARG B O 1
ATOM 2114 N N . LEU B 1 92 ? 9.781 18.281 -2.947 1 95.12 92 LEU B N 1
ATOM 2115 C CA . LEU B 1 92 ? 8.922 19.453 -3.012 1 95.12 92 LEU B CA 1
ATOM 2116 C C . LEU B 1 92 ? 9.672 20.641 -3.598 1 95.12 92 LEU B C 1
ATOM 2118 O O . LEU B 1 92 ? 9.102 21.422 -4.371 1 95.12 92 LEU B O 1
ATOM 2122 N N . ARG B 1 93 ? 10.852 20.797 -3.287 1 93.12 93 ARG B N 1
ATOM 2123 C CA . ARG B 1 93 ? 11.672 21.875 -3.852 1 93.12 93 ARG B CA 1
ATOM 2124 C C . ARG B 1 93 ? 11.844 21.688 -5.355 1 93.12 93 ARG B C 1
ATOM 2126 O O . ARG B 1 93 ? 11.789 22.656 -6.117 1 93.12 93 ARG B O 1
ATOM 2133 N N . GLN B 1 94 ? 12.031 20.469 -5.723 1 91.75 94 GLN B N 1
ATOM 2134 C CA . GLN B 1 94 ? 12.195 20.156 -7.137 1 91.75 94 GLN B CA 1
ATOM 2135 C C . GLN B 1 94 ? 10.898 20.422 -7.906 1 91.75 94 GLN B C 1
ATOM 2137 O O . GLN B 1 94 ? 10.93 20.984 -9 1 91.75 94 GLN B O 1
ATOM 2142 N N . ILE B 1 95 ? 9.859 19.984 -7.32 1 88.56 95 ILE B N 1
ATOM 2143 C CA . ILE B 1 95 ? 8.555 20.094 -7.965 1 88.56 95 ILE B CA 1
ATOM 2144 C C . ILE B 1 95 ? 8.172 21.578 -8.078 1 88.56 95 ILE B C 1
ATOM 2146 O O . ILE B 1 95 ? 7.547 21.984 -9.062 1 88.56 95 ILE B O 1
ATOM 2150 N N . GLU B 1 96 ? 8.414 22.312 -7.121 1 85.62 96 GLU B N 1
ATOM 2151 C CA . GLU B 1 96 ? 8.148 23.75 -7.164 1 85.62 96 GLU B CA 1
ATOM 2152 C C . GLU B 1 96 ? 8.883 24.422 -8.32 1 85.62 96 GLU B C 1
ATOM 2154 O O . GLU B 1 96 ? 8.328 25.281 -9 1 85.62 96 GLU B O 1
ATOM 2159 N N . LEU B 1 97 ? 10 23.953 -8.625 1 87.19 97 LEU B N 1
ATOM 2160 C CA . LEU B 1 97 ? 10.828 24.516 -9.688 1 87.19 97 LEU B CA 1
ATOM 2161 C C . LEU B 1 97 ? 10.312 24.078 -11.055 1 87.19 97 LEU B C 1
ATOM 2163 O O . LEU B 1 97 ? 10.32 24.859 -12.008 1 87.19 97 LEU B O 1
ATOM 2167 N N . GLU B 1 98 ? 9.812 22.891 -11.125 1 88.12 98 GLU B N 1
ATOM 2168 C CA . GLU B 1 98 ? 9.414 22.297 -12.398 1 88.12 98 GLU B CA 1
ATOM 2169 C C . GLU B 1 98 ? 7.93 22.531 -12.672 1 88.12 98 GLU B C 1
ATOM 2171 O O . GLU B 1 98 ? 7.469 22.375 -13.805 1 88.12 98 GLU B O 1
ATOM 2176 N N . GLY B 1 99 ? 7.246 22.953 -11.664 1 82.88 99 GLY B N 1
ATOM 2177 C CA . GLY B 1 99 ? 5.809 23.125 -11.812 1 82.88 99 GLY B CA 1
ATOM 2178 C C . GLY B 1 99 ? 5.055 21.797 -11.883 1 82.88 99 GLY B C 1
ATOM 2179 O O . GLY B 1 99 ? 4.027 21.703 -12.555 1 82.88 99 GLY B O 1
ATOM 2180 N N . ARG B 1 100 ? 5.539 20.797 -11.312 1 87.38 100 ARG B N 1
ATOM 2181 C CA . ARG B 1 100 ? 4.902 19.484 -11.305 1 87.38 100 ARG B CA 1
ATOM 2182 C C . ARG B 1 100 ? 4.211 19.219 -9.969 1 87.38 100 ARG B C 1
ATOM 2184 O O . ARG B 1 100 ? 4.145 20.094 -9.109 1 87.38 100 ARG B O 1
ATOM 2191 N N . ARG B 1 101 ? 3.479 18.016 -9.883 1 87.62 101 ARG B N 1
ATOM 2192 C CA . ARG B 1 101 ? 2.775 17.625 -8.672 1 87.62 101 ARG B CA 1
ATOM 2193 C C . ARG B 1 101 ? 3.045 16.156 -8.336 1 87.62 101 ARG B C 1
ATOM 2195 O O . ARG B 1 101 ? 3.514 15.398 -9.188 1 87.62 101 ARG B O 1
ATOM 2202 N N . PHE B 1 102 ? 2.863 15.922 -7.047 1 88.38 102 PHE B N 1
ATOM 2203 C CA . PHE B 1 102 ? 2.852 14.508 -6.688 1 88.38 102 PHE B CA 1
ATOM 2204 C C . PHE B 1 102 ? 1.665 13.797 -7.324 1 88.38 102 PHE B C 1
ATOM 2206 O O . PHE B 1 102 ? 0.532 14.273 -7.246 1 88.38 102 PHE B O 1
ATOM 2213 N N . GLU B 1 103 ? 1.956 12.773 -8 1 81 103 GLU B N 1
ATOM 2214 C CA . GLU B 1 103 ? 0.888 12.031 -8.664 1 81 103 GLU B CA 1
ATOM 2215 C C . GLU B 1 103 ? 0.284 10.984 -7.738 1 81 103 GLU B C 1
ATOM 2217 O O . GLU B 1 103 ? 1.001 10.141 -7.191 1 81 103 GLU B O 1
ATOM 2222 N N . ASN B 1 104 ? -1.08 11.164 -7.527 1 78.94 104 ASN B N 1
ATOM 2223 C CA . ASN B 1 104 ? -1.823 10.164 -6.762 1 78.94 104 ASN B CA 1
ATOM 2224 C C . ASN B 1 104 ? -2.441 9.109 -7.672 1 78.94 104 ASN B C 1
ATOM 2226 O O . ASN B 1 104 ? -3.639 9.156 -7.961 1 78.94 104 ASN B O 1
ATOM 2230 N N . ILE B 1 105 ? -1.736 8.18 -8 1 72.62 105 ILE B N 1
ATOM 2231 C CA . ILE B 1 105 ? -2.188 7.176 -8.961 1 72.62 105 ILE B CA 1
ATOM 2232 C C . ILE B 1 105 ? -3.15 6.207 -8.281 1 72.62 105 ILE B C 1
ATOM 2234 O O . ILE B 1 105 ? -3.992 5.59 -8.938 1 72.62 105 ILE B O 1
ATOM 2238 N N . LEU B 1 106 ? -3.107 6.242 -6.98 1 76.5 106 LEU B N 1
ATOM 2239 C CA . LEU B 1 106 ? -3.936 5.293 -6.246 1 76.5 106 LEU B CA 1
ATOM 2240 C C . LEU B 1 106 ? -5.348 5.836 -6.059 1 76.5 106 LEU B C 1
ATOM 2242 O O . LEU B 1 106 ? -6.246 5.105 -5.633 1 76.5 106 LEU B O 1
ATOM 2246 N N . THR B 1 107 ? -5.609 7.07 -6.48 1 71.56 107 THR B N 1
ATOM 2247 C CA . THR B 1 107 ? -6.895 7.758 -6.547 1 71.56 107 THR B CA 1
ATOM 2248 C C . THR B 1 107 ? -7.66 7.594 -5.238 1 71.56 107 THR B C 1
ATOM 2250 O O . THR B 1 107 ? -8.859 7.301 -5.246 1 71.56 107 THR B O 1
ATOM 2253 N N . VAL B 1 108 ? -6.875 7.656 -4.234 1 73.44 108 VAL B N 1
ATOM 2254 C CA . VAL B 1 108 ? -7.547 7.688 -2.938 1 73.44 108 VAL B CA 1
ATOM 2255 C C . VAL B 1 108 ? -8 9.109 -2.625 1 73.44 108 VAL B C 1
ATOM 2257 O O . VAL B 1 108 ? -7.234 10.062 -2.771 1 73.44 108 VAL B O 1
ATOM 2260 N N . ASP B 1 109 ? -9.234 9.281 -2.434 1 69.75 109 ASP B N 1
ATOM 2261 C CA . ASP B 1 109 ? -9.836 10.594 -2.229 1 69.75 109 ASP B CA 1
ATOM 2262 C C . ASP B 1 109 ? -9.117 11.359 -1.119 1 69.75 109 ASP B C 1
ATOM 2264 O O . ASP B 1 109 ? -8.773 10.781 -0.084 1 69.75 109 ASP B O 1
ATOM 2268 N N . SER B 1 110 ? -8.852 12.594 -1.617 1 69.69 110 SER B N 1
ATOM 2269 C CA . SER B 1 110 ? -8.258 13.484 -0.624 1 69.69 110 SER B CA 1
ATOM 2270 C C . SER B 1 110 ? -9.305 14.414 -0.018 1 69.69 110 SER B C 1
ATOM 2272 O O . SER B 1 110 ? -10.242 14.828 -0.701 1 69.69 110 SER B O 1
ATOM 2274 N N . GLN B 1 111 ? -9.07 14.609 1.114 1 67.25 111 GLN B N 1
ATOM 2275 C CA . GLN B 1 111 ? -9.992 15.5 1.81 1 67.25 111 GLN B CA 1
ATOM 2276 C C . GLN B 1 111 ? -9.656 16.969 1.531 1 67.25 111 GLN B C 1
ATOM 2278 O O . GLN B 1 111 ? -10.508 17.844 1.688 1 67.25 111 GLN B O 1
ATOM 2283 N N . MET B 1 112 ? -8.461 17.188 1.05 1 78.06 112 MET B N 1
ATOM 2284 C CA . MET B 1 112 ? -7.984 18.562 0.861 1 78.06 112 MET B CA 1
ATOM 2285 C C . MET B 1 112 ? -7.434 18.75 -0.548 1 78.06 112 MET B C 1
ATOM 2287 O O . MET B 1 112 ? -7.012 17.797 -1.193 1 78.06 112 MET B O 1
ATOM 2291 N N . GLY B 1 113 ? -7.527 19.984 -0.961 1 85.38 113 GLY B N 1
ATOM 2292 C CA . GLY B 1 113 ? -6.891 20.328 -2.223 1 85.38 113 GLY B CA 1
ATOM 2293 C C . GLY B 1 113 ? -5.391 20.125 -2.211 1 85.38 113 GLY B C 1
ATOM 2294 O O . GLY B 1 113 ? -4.773 20.062 -1.144 1 85.38 113 GLY B O 1
ATOM 2295 N N . TYR B 1 114 ? -4.809 20.062 -3.33 1 89 114 TYR B N 1
ATOM 2296 C CA . TYR B 1 114 ? -3.385 19.781 -3.459 1 89 114 TYR B CA 1
ATOM 2297 C C . TYR B 1 114 ? -2.551 20.875 -2.803 1 89 114 TYR B C 1
ATOM 2299 O O . TYR B 1 114 ? -1.587 20.578 -2.092 1 89 114 TYR B O 1
ATOM 2307 N N . GLU B 1 115 ? -2.949 22.125 -3.039 1 90.69 115 GLU B N 1
ATOM 2308 C CA . GLU B 1 115 ? -2.193 23.25 -2.492 1 90.69 115 GLU B CA 1
ATOM 2309 C C . GLU B 1 115 ? -2.189 23.234 -0.967 1 90.69 115 GLU B C 1
ATOM 2311 O O . GLU B 1 115 ? -1.172 23.516 -0.338 1 90.69 115 GLU B O 1
ATOM 2316 N N . GLU B 1 116 ? -3.311 22.859 -0.44 1 92.44 116 GLU B N 1
ATOM 2317 C CA . GLU B 1 116 ? -3.406 22.766 1.014 1 92.44 116 GLU B CA 1
ATOM 2318 C C . GLU B 1 116 ? -2.584 21.594 1.544 1 92.44 116 GLU B C 1
ATOM 2320 O O . GLU B 1 116 ? -2.016 21.672 2.635 1 92.44 116 GLU B O 1
ATOM 2325 N N . GLN B 1 117 ? -2.555 20.578 0.767 1 93.38 117 GLN B N 1
ATOM 2326 C CA . GLN B 1 117 ? -1.749 19.422 1.146 1 93.38 117 GLN B CA 1
ATOM 2327 C C . GLN B 1 117 ? -0.267 19.781 1.208 1 93.38 117 GLN B C 1
ATOM 2329 O O . GLN B 1 117 ? 0.43 19.391 2.15 1 93.38 117 GLN B O 1
ATOM 2334 N N . VAL B 1 118 ? 0.124 20.516 0.23 1 94 118 VAL B N 1
ATOM 2335 C CA . VAL B 1 118 ? 1.523 20.922 0.159 1 94 118 VAL B CA 1
ATOM 2336 C C . VAL B 1 118 ? 1.871 21.781 1.369 1 94 118 VAL B C 1
ATOM 2338 O O . VAL B 1 118 ? 2.914 21.594 1.999 1 94 118 VAL B O 1
ATOM 2341 N N . LYS B 1 119 ? 1.03 22.688 1.72 1 94.5 119 LYS B N 1
ATOM 2342 C CA . LYS B 1 119 ? 1.254 23.562 2.865 1 94.5 119 LYS B CA 1
ATOM 2343 C C . LYS B 1 119 ? 1.354 22.766 4.16 1 94.5 119 LYS B C 1
ATOM 2345 O O . LYS B 1 119 ? 2.201 23.047 5.008 1 94.5 119 LYS B O 1
ATOM 2350 N N . ARG B 1 120 ? 0.531 21.844 4.215 1 94.5 120 ARG B N 1
ATOM 2351 C CA . ARG B 1 120 ? 0.522 21.016 5.418 1 94.5 120 ARG B CA 1
ATOM 2352 C C . ARG B 1 120 ? 1.813 20.219 5.539 1 94.5 120 ARG B C 1
ATOM 2354 O O . ARG B 1 120 ? 2.389 20.109 6.625 1 94.5 120 ARG B O 1
ATOM 2361 N N . VAL B 1 121 ? 2.211 19.656 4.441 1 96.62 121 VAL B N 1
ATOM 2362 C CA . VAL B 1 121 ? 3.43 18.844 4.453 1 96.62 121 VAL B CA 1
ATOM 2363 C C . VAL B 1 121 ? 4.629 19.734 4.789 1 96.62 121 VAL B C 1
ATOM 2365 O O . VAL B 1 121 ? 5.484 19.344 5.586 1 96.62 121 VAL B O 1
ATOM 2368 N N . TRP B 1 122 ? 4.625 20.922 4.254 1 96.25 122 TRP B N 1
ATOM 2369 C CA . TRP B 1 122 ? 5.699 21.859 4.57 1 96.25 122 TRP B CA 1
ATOM 2370 C C . TRP B 1 122 ? 5.715 22.188 6.059 1 96.25 122 TRP B C 1
ATOM 2372 O O . TRP B 1 122 ? 6.777 22.234 6.68 1 96.25 122 TRP B O 1
ATOM 2382 N N . LYS B 1 123 ? 4.594 22.406 6.551 1 96.44 123 LYS B N 1
ATOM 2383 C CA . LYS B 1 123 ? 4.488 22.734 7.969 1 96.44 123 LYS B CA 1
ATOM 2384 C C . LYS B 1 123 ? 5.02 21.594 8.836 1 96.44 123 LYS B C 1
ATOM 2386 O O . LYS B 1 123 ? 5.73 21.844 9.812 1 96.44 123 LYS B O 1
ATOM 2391 N N . LEU B 1 124 ? 4.707 20.438 8.477 1 96.19 124 LEU B N 1
ATOM 2392 C CA . LEU B 1 124 ? 5.129 19.281 9.25 1 96.19 124 LEU B CA 1
ATOM 2393 C C . LEU B 1 124 ? 6.637 19.062 9.148 1 96.19 124 LEU B C 1
ATOM 2395 O O . LEU B 1 124 ? 7.281 18.688 10.125 1 96.19 124 LEU B O 1
ATOM 2399 N N . ILE B 1 125 ? 7.152 19.281 7.98 1 95.94 125 ILE B N 1
ATOM 2400 C CA . ILE B 1 125 ? 8.594 19.188 7.781 1 95.94 125 ILE B CA 1
ATOM 2401 C C . ILE B 1 125 ? 9.312 20.219 8.648 1 95.94 125 ILE B C 1
ATOM 2403 O O . ILE B 1 125 ? 10.305 19.891 9.305 1 95.94 125 ILE B O 1
ATOM 2407 N N . GLU B 1 126 ? 8.797 21.422 8.727 1 95.56 126 GLU B N 1
ATOM 2408 C CA . GLU B 1 126 ? 9.391 22.484 9.523 1 95.56 126 GLU B CA 1
ATOM 2409 C C . GLU B 1 126 ? 9.32 22.172 11.016 1 95.56 126 GLU B C 1
ATOM 2411 O O . GLU B 1 126 ? 10.289 22.391 11.75 1 95.56 126 GLU B O 1
ATOM 2416 N N . GLU B 1 127 ? 8.164 21.688 11.406 1 94.88 127 GLU B N 1
ATOM 2417 C CA . GLU B 1 127 ? 8.008 21.312 12.805 1 94.88 127 GLU B CA 1
ATOM 2418 C C . GLU B 1 127 ? 8.977 20.188 13.18 1 94.88 127 GLU B C 1
ATOM 2420 O O . GLU B 1 127 ? 9.547 20.203 14.273 1 94.88 127 GLU B O 1
ATOM 2425 N N . PHE B 1 128 ? 9.07 19.297 12.281 1 93.75 128 PHE B N 1
ATOM 2426 C CA . PHE B 1 128 ? 9.984 18.172 12.516 1 93.75 128 PHE B CA 1
ATOM 2427 C C . PHE B 1 128 ? 11.422 18.672 12.625 1 93.75 128 PHE B C 1
ATOM 2429 O O . PHE B 1 128 ? 12.172 18.219 13.492 1 93.75 128 PHE B O 1
ATOM 2436 N N . ARG B 1 129 ? 11.805 19.531 11.836 1 91.38 129 ARG B N 1
ATOM 2437 C CA . ARG B 1 129 ? 13.148 20.109 11.852 1 91.38 129 ARG B CA 1
ATOM 2438 C C . ARG B 1 129 ? 13.406 20.875 13.148 1 91.38 129 ARG B C 1
ATOM 2440 O O . ARG B 1 129 ? 14.492 20.781 13.719 1 91.38 129 ARG B O 1
ATOM 2447 N N . LYS B 1 130 ? 12.5 21.578 13.516 1 91.81 130 LYS B N 1
ATOM 2448 C CA . LYS B 1 130 ? 12.617 22.344 14.758 1 91.81 130 LYS B CA 1
ATOM 2449 C C . LYS B 1 130 ? 12.789 21.406 15.961 1 91.81 130 LYS B C 1
ATOM 2451 O O . LYS B 1 130 ? 13.586 21.688 16.859 1 91.81 130 LYS B O 1
ATOM 2456 N N . ARG B 1 131 ? 12.047 20.375 15.906 1 89.75 131 ARG B N 1
ATOM 2457 C CA . ARG B 1 131 ? 12.133 19.406 17 1 89.75 131 ARG B CA 1
ATOM 2458 C C . ARG B 1 131 ? 13.5 18.734 17.031 1 89.75 131 ARG B C 1
ATOM 2460 O O . ARG B 1 131 ? 14.07 18.531 18.109 1 89.75 131 ARG B O 1
ATOM 2467 N N . GLU B 1 132 ? 13.961 18.375 15.898 1 85.5 132 GLU B N 1
ATOM 2468 C CA . GLU B 1 132 ? 15.273 17.75 15.812 1 85.5 132 GLU B CA 1
ATOM 2469 C C . GLU B 1 132 ? 16.375 18.688 16.281 1 85.5 132 GLU B C 1
ATOM 2471 O O . GLU B 1 132 ? 17.312 18.266 16.953 1 85.5 132 GLU B O 1
ATOM 2476 N N . ARG B 1 133 ? 16.234 19.859 15.898 1 84.06 133 ARG B N 1
ATOM 2477 C CA . ARG B 1 133 ? 17.188 20.875 16.328 1 84.06 133 ARG B CA 1
ATOM 2478 C C . ARG B 1 133 ? 17.156 21.047 17.844 1 84.06 133 ARG B C 1
ATOM 2480 O O . ARG B 1 133 ? 18.188 21.203 18.484 1 84.06 133 ARG B O 1
ATOM 2487 N N . GLY B 1 134 ? 16.016 21.062 18.25 1 84.19 134 GLY B N 1
ATOM 2488 C CA . GLY B 1 134 ? 15.867 21.188 19.703 1 84.19 134 GLY B CA 1
ATOM 2489 C C . GLY B 1 134 ? 16.438 20 20.453 1 84.19 134 GLY B C 1
ATOM 2490 O O . GLY B 1 134 ? 17.094 20.188 21.484 1 84.19 134 GLY B O 1
ATOM 2491 N N . GLU B 1 135 ? 16.156 18.828 19.938 1 80.44 135 GLU B N 1
ATOM 2492 C CA . GLU B 1 135 ? 16.672 17.625 20.578 1 80.44 135 GLU B CA 1
ATOM 2493 C C . GLU B 1 135 ? 18.203 17.562 20.5 1 80.44 135 GLU B C 1
ATOM 2495 O O . GLU B 1 135 ? 18.859 17.141 21.453 1 80.44 135 GLU B O 1
ATOM 2500 N N . ARG B 1 136 ? 18.797 17.984 19.484 1 80.19 136 ARG B N 1
ATOM 2501 C CA . ARG B 1 136 ? 20.25 18.016 19.344 1 80.19 136 ARG B CA 1
ATOM 2502 C C . ARG B 1 136 ? 20.875 19.031 20.312 1 80.19 136 ARG B C 1
ATOM 2504 O O . ARG B 1 136 ? 21.938 18.781 20.875 1 80.19 136 ARG B O 1
ATOM 2511 N N . GLU B 1 137 ? 20.188 20.125 20.422 1 81.69 137 GLU B N 1
ATOM 2512 C CA . GLU B 1 137 ? 20.656 21.141 21.359 1 81.69 137 GLU B CA 1
ATOM 2513 C C . GLU B 1 137 ? 20.578 20.641 22.797 1 81.69 137 GLU B C 1
ATOM 2515 O O . GLU B 1 137 ? 21.484 20.891 23.594 1 81.69 137 GLU B O 1
ATOM 2520 N N . LEU B 1 138 ? 19.578 20 23 1 82.69 138 LEU B N 1
ATOM 2521 C CA . LEU B 1 138 ? 19.422 19.438 24.344 1 82.69 138 LEU B CA 1
ATOM 2522 C C . LEU B 1 138 ? 20.5 18.375 24.594 1 82.69 138 LEU B C 1
ATOM 2524 O O . LEU B 1 138 ? 21.047 18.297 25.688 1 82.69 138 LEU B O 1
ATOM 2528 N N . GLU B 1 139 ? 20.641 17.516 23.625 1 78.12 139 GLU B N 1
ATOM 2529 C CA . GLU B 1 139 ? 21.672 16.484 23.75 1 78.12 139 GLU B CA 1
ATOM 2530 C C . GLU B 1 139 ? 23.062 17.109 23.922 1 78.12 139 GLU B C 1
ATOM 2532 O O . GLU B 1 139 ? 23.875 16.609 24.703 1 78.12 139 GLU B O 1
ATOM 2537 N N . LYS B 1 140 ? 23.328 18.172 23.156 1 83.56 140 LYS B N 1
ATOM 2538 C CA . LYS B 1 140 ? 24.609 18.875 23.281 1 83.56 140 LYS B CA 1
ATOM 2539 C C . LYS B 1 140 ? 24.766 19.5 24.656 1 83.56 140 LYS B C 1
ATOM 2541 O O . LYS B 1 140 ? 25.844 19.469 25.25 1 83.56 140 LYS B O 1
ATOM 2546 N N . GLU B 1 141 ? 23.75 20.047 25.125 1 81 141 GLU B N 1
ATOM 2547 C CA . GLU B 1 141 ? 23.781 20.656 26.469 1 81 141 GLU B CA 1
ATOM 2548 C C . GLU B 1 141 ? 24 19.594 27.547 1 81 141 GLU B C 1
ATOM 2550 O O . GLU B 1 141 ? 24.766 19.797 28.484 1 81 141 GLU B O 1
ATOM 2555 N N . THR B 1 142 ? 23.297 18.438 27.359 1 82.25 142 THR B N 1
ATOM 2556 C CA . THR B 1 142 ? 23.453 17.344 28.312 1 82.25 142 THR B CA 1
ATOM 2557 C C . THR B 1 142 ? 24.859 16.766 28.266 1 82.25 142 THR B C 1
ATOM 2559 O O . THR B 1 142 ? 25.453 16.453 29.312 1 82.25 142 THR B O 1
ATOM 2562 N N . SER B 1 143 ? 25.266 16.578 27.047 1 80.75 143 SER B N 1
ATOM 2563 C CA . SER B 1 143 ? 26.625 16.078 26.891 1 80.75 143 SER B CA 1
ATOM 2564 C C . SER B 1 143 ? 27.641 17.031 27.484 1 80.75 143 SER B C 1
ATOM 2566 O O . SER B 1 143 ? 28.609 16.609 28.109 1 80.75 143 SER B O 1
ATOM 2568 N N . LYS B 1 144 ? 27.406 18.375 27.344 1 84.19 144 LYS B N 1
ATOM 2569 C CA . LYS B 1 144 ? 28.281 19.375 27.922 1 84.19 144 LYS B CA 1
ATOM 2570 C C . LYS B 1 144 ? 28.234 19.344 29.438 1 84.19 144 LYS B C 1
ATOM 2572 O O . LYS B 1 144 ? 29.25 19.453 30.109 1 84.19 144 LYS B O 1
ATOM 2577 N N . ASP B 1 145 ? 27.078 19.141 29.953 1 76.81 145 ASP B N 1
ATOM 2578 C CA . ASP B 1 145 ? 26.891 19.094 31.406 1 76.81 145 ASP B CA 1
ATOM 2579 C C . ASP B 1 145 ? 27.578 17.875 32 1 76.81 145 ASP B C 1
ATOM 2581 O O . ASP B 1 145 ? 28.188 17.953 33.062 1 76.81 145 ASP B O 1
ATOM 2585 N N . ILE B 1 146 ? 27.484 16.75 31.297 1 77.25 146 ILE B N 1
ATOM 2586 C CA . ILE B 1 146 ? 28.125 15.539 31.75 1 77.25 146 ILE B CA 1
ATOM 2587 C C . ILE B 1 146 ? 29.641 15.703 31.703 1 77.25 146 ILE B C 1
ATOM 2589 O O . ILE B 1 146 ? 30.344 15.312 32.656 1 77.25 146 ILE B O 1
ATOM 2593 N N . SER B 1 147 ? 30.141 16.234 30.641 1 82.94 147 SER B N 1
ATOM 2594 C CA . SER B 1 147 ? 31.578 16.469 30.516 1 82.94 147 SER B CA 1
ATOM 2595 C C . SER B 1 147 ? 32.062 17.438 31.578 1 82.94 147 SER B C 1
ATOM 2597 O O . SER B 1 147 ? 33.156 17.234 32.156 1 82.94 147 SER B O 1
ATOM 2599 N N . GLU B 1 148 ? 31.328 18.453 31.875 1 80.94 148 GLU B N 1
ATOM 2600 C CA . GLU B 1 148 ? 31.688 19.422 32.906 1 80.94 148 GLU B CA 1
ATOM 2601 C C . GLU B 1 148 ? 31.609 18.781 34.312 1 80.94 148 GLU B C 1
ATOM 2603 O O . GLU B 1 148 ? 32.469 19.031 35.156 1 80.94 148 GLU B O 1
ATOM 2608 N N . SER B 1 149 ? 30.672 17.953 34.469 1 76.12 149 SER B N 1
ATOM 2609 C CA . SER B 1 149 ? 30.531 17.25 35.75 1 76.12 149 SER B CA 1
ATOM 2610 C C . SER B 1 149 ? 31.688 16.266 35.969 1 76.12 149 SER B C 1
ATOM 2612 O O . SER B 1 149 ? 32.219 16.156 37.062 1 76.12 149 SER B O 1
ATOM 2614 N N . ARG B 1 150 ? 31.969 15.594 34.906 1 75.94 150 ARG B N 1
ATOM 2615 C CA . ARG B 1 150 ? 33.094 14.672 35 1 75.94 150 ARG B CA 1
ATOM 2616 C C . ARG B 1 150 ? 34.406 15.414 35.281 1 75.94 150 ARG B C 1
ATOM 2618 O O . ARG B 1 150 ? 35.219 14.953 36.062 1 75.94 150 ARG B O 1
ATOM 2625 N N . LYS B 1 151 ? 34.562 16.578 34.688 1 79.88 151 LYS B N 1
ATOM 2626 C CA . LYS B 1 151 ? 35.75 17.406 34.938 1 79.88 151 LYS B CA 1
ATOM 2627 C C . LYS B 1 151 ? 35.781 17.906 36.375 1 79.88 151 LYS B C 1
ATOM 2629 O O . LYS B 1 151 ? 36.844 17.906 37 1 79.88 151 LYS B O 1
ATOM 2634 N N . GLU B 1 152 ? 34.688 18.234 36.812 1 75.75 152 GLU B N 1
ATOM 2635 C CA . GLU B 1 152 ? 34.594 18.688 38.188 1 75.75 152 GLU B CA 1
ATOM 2636 C C . GLU B 1 152 ? 34.844 17.547 39.156 1 75.75 152 GLU B C 1
ATOM 2638 O O . GLU B 1 152 ? 35.5 17.719 40.188 1 75.75 152 GLU B O 1
ATOM 2643 N N . GLY B 1 153 ? 34.344 16.422 38.812 1 70.38 153 GLY B N 1
ATOM 2644 C CA . GLY B 1 153 ? 34.562 15.242 39.625 1 70.38 153 GLY B CA 1
ATOM 2645 C C . GLY B 1 153 ? 36.031 14.812 39.656 1 70.38 153 GLY B C 1
ATOM 2646 O O . GLY B 1 153 ? 36.531 14.438 40.719 1 70.38 153 GLY B O 1
ATOM 2647 N N . ALA B 1 154 ? 36.625 14.875 38.625 1 78.56 154 ALA B N 1
ATOM 2648 C CA . ALA B 1 154 ? 38.031 14.516 38.531 1 78.56 154 ALA B CA 1
ATOM 2649 C C . ALA B 1 154 ? 38.906 15.523 39.312 1 78.56 154 ALA B C 1
ATOM 2651 O O . ALA B 1 154 ? 39.844 15.141 40 1 78.56 154 ALA B O 1
ATOM 2652 N N . GLU B 1 155 ? 38.594 16.812 39.219 1 73.69 155 GLU B N 1
ATOM 2653 C CA . GLU B 1 155 ? 39.344 17.859 39.938 1 73.69 155 GLU B CA 1
ATOM 2654 C C . GLU B 1 155 ? 39.125 17.734 41.469 1 73.69 155 GLU B C 1
ATOM 2656 O O . GLU B 1 155 ? 40.062 17.953 42.219 1 73.69 155 GLU B O 1
ATOM 2661 N N . ASN B 1 156 ? 38.031 17.266 41.719 1 71.19 156 ASN B N 1
ATOM 2662 C CA . ASN B 1 156 ? 37.75 17.078 43.125 1 71.19 156 ASN B CA 1
ATOM 2663 C C . ASN B 1 156 ? 38.438 15.828 43.688 1 71.19 156 ASN B C 1
ATOM 2665 O O . ASN B 1 156 ? 38.875 15.797 44.844 1 71.19 156 ASN B O 1
ATOM 2669 N N . SER B 1 157 ? 38.594 14.844 42.938 1 69.62 157 SER B N 1
ATOM 2670 C CA . SER B 1 157 ? 39.281 13.633 43.344 1 69.62 157 SER B CA 1
ATOM 2671 C C . SER B 1 157 ? 40.781 13.898 43.531 1 69.62 157 SER B C 1
ATOM 2673 O O . SER B 1 157 ? 41.406 13.398 44.469 1 69.62 157 SER B O 1
ATOM 2675 N N . ASP B 1 158 ? 41.344 14.617 42.719 1 70.56 158 ASP B N 1
ATOM 2676 C CA . ASP B 1 158 ? 42.75 14.977 42.844 1 70.56 158 ASP B CA 1
ATOM 2677 C C . ASP B 1 158 ? 43 15.844 44.062 1 70.56 158 ASP B C 1
ATOM 2679 O O . ASP B 1 158 ? 44.031 15.719 44.75 1 70.56 158 ASP B O 1
ATOM 2683 N N . LEU B 1 159 ? 42.094 16.609 44.344 1 68.25 159 LEU B N 1
ATOM 2684 C CA . LEU B 1 159 ? 42.219 17.453 45.531 1 68.25 159 LEU B CA 1
ATOM 2685 C C . LEU B 1 159 ? 42.094 16.641 46.812 1 68.25 159 LEU B C 1
ATOM 2687 O O . LEU B 1 159 ? 42.75 16.922 47.812 1 68.25 159 LEU B O 1
ATOM 2691 N N . GLU B 1 160 ? 41.406 15.633 46.688 1 62.03 160 GLU B N 1
ATOM 2692 C CA . GLU B 1 160 ? 41.281 14.766 47.875 1 62.03 160 GLU B CA 1
ATOM 2693 C C . GLU B 1 160 ? 42.5 13.914 48.062 1 62.03 160 GLU B C 1
ATOM 2695 O O . GLU B 1 160 ? 42.875 13.602 49.188 1 62.03 160 GLU B O 1
ATOM 2700 N N . LYS B 1 161 ? 43.031 13.578 47.062 1 66.69 161 LYS B N 1
ATOM 2701 C CA . LYS B 1 161 ? 44.219 12.734 47.188 1 66.69 161 LYS B CA 1
ATOM 2702 C C . LYS B 1 161 ? 45.406 13.555 47.656 1 66.69 161 LYS B C 1
ATOM 2704 O O . LYS B 1 161 ? 46.406 13 48.156 1 66.69 161 LYS B O 1
ATOM 2709 N N . GLY B 1 162 ? 45.5 14.734 47.438 1 58.22 162 GLY B N 1
ATOM 2710 C CA . GLY B 1 162 ? 46.594 15.609 47.844 1 58.22 162 GLY B CA 1
ATOM 2711 C C . GLY B 1 162 ? 46.438 16.125 49.25 1 58.22 162 GLY B C 1
ATOM 2712 O O . GLY B 1 162 ? 47.312 16.859 49.75 1 58.22 162 GLY B O 1
ATOM 2713 N N . ILE B 1 163 ? 45.312 15.969 49.75 1 42.97 163 ILE B N 1
ATOM 2714 C CA . ILE B 1 163 ? 45.25 16.219 51.188 1 42.97 163 ILE B CA 1
ATOM 2715 C C . ILE B 1 163 ? 45.531 14.922 51.938 1 42.97 163 ILE B C 1
ATOM 2717 O O . ILE B 1 163 ? 45 13.867 51.625 1 42.97 163 ILE B O 1
#

Secondary structure (DSSP, 8-state):
-HHHHHHHHHHHHHHHHHHHHHHHHHHHHHHHHHHHHHHHHHHHHHHTS-GGGHHHHHHHHHHHHHTS-HHHHTTS-GGGHHHHHHHHHHHHHHHHHHT-----TT-PPPSS-HHHHHHHHHHHHHHHHHHHHHHHHHHHHHHHHHHHHHHHHHHHHHHHHT-/-HHHHHHHHHHHHHHHHHHHHHHHHHHHHHHHHHHHHHHHHHHHHHHTS-GGGHHHHHHHHHHHHHTS-HHHHTTS-GGGHHHHHHHHHHHHHHHHHHT-----TT-PPPSS-HHHHHHHHHHHHHHHHHHHHHHHHHHHHHHHHHHHHHHHHHHHHHHHHT-